Protein AF-A0A9E4M5C1-F1 (afdb_monomer)

Solvent-accessible surface area (backbone atoms only — not comparable to full-atom values): 12345 Å² total; per-residue (Å²): 136,89,86,81,89,80,90,86,87,80,85,90,84,88,87,80,90,79,92,84,88,82,82,86,83,82,75,94,76,91,77,76,92,76,91,76,90,82,85,86,83,92,80,82,89,83,88,79,92,79,80,91,74,88,77,83,80,75,81,75,82,82,76,78,77,73,76,78,50,74,55,83,46,77,58,85,65,97,69,96,58,81,61,38,31,37,59,39,50,45,85,54,96,84,27,27,39,38,34,33,31,31,72,76,75,94,76,51,75,67,57,56,46,52,51,53,50,53,51,56,74,70,39,95,51,57,20,31,38,40,38,24,44,42,71,76,45,56,71,52,67,76,44,58,77,89,75,53,49,73,69,54,49,53,46,37,41,68,34,29,46,37,32,36,40,87,58,32,38,38,37,42,24,38,81,40,46,88,48,87,57,50,67,63,93,119

Radius of gyration: 28.58 Å; Cα contacts (8 Å, |Δi|>4): 215; chains: 1; bounding box: 79×42×91 Å

Sequence (186 aa):
MNRPSRLLVFSLAAALASVGSAACAGDDDTALVTTTSRVVTTAAPTTTAAEPVETTTTAAPTTTAAEPVEDVQTSPLESGEIEFQRVRQVPTRDGNLVFLEIPAGDYTDIDLQNLVLSVYEEWDDLYELHVVDNGDVVDVLVKAEEERTPEEKELLDRHYLVSLLEGSVLRFQGPFANLEGFIIGS

pLDDT: mean 73.98, std 23.0, range [39.28, 98.0]

Mean predicted aligned error: 18.12 Å

Foldseek 3Di:
DDDDDDDDDDDDDDDDDDDDDDDPDDDDDPDDDDDDDDDDDDDDDDDDDDDDDDDPPDDDPPPPPDDWDQDFDFDDDPDPAQTKTFGTWDADPQFIATEIATADDDDDPVRVVVHVVVCLVVDPRDQKYWYWNDPVLVVLVPDDPVVDDPVSVLRFLDTTAWMDHRSFWIAGGRVCNVDDIDGPPD

Structure (mmCIF, N/CA/C/O backbone):
data_AF-A0A9E4M5C1-F1
#
_entry.id   AF-A0A9E4M5C1-F1
#
loop_
_atom_site.group_PDB
_atom_site.id
_atom_site.type_symbol
_atom_site.label_atom_id
_atom_site.label_alt_id
_atom_site.label_comp_id
_atom_site.label_asym_id
_atom_site.label_entity_id
_atom_site.label_seq_id
_atom_site.pdbx_PDB_ins_code
_atom_site.Cartn_x
_atom_site.Cartn_y
_atom_site.Cartn_z
_atom_site.occupancy
_atom_site.B_iso_or_equiv
_atom_site.auth_seq_id
_atom_site.auth_comp_id
_atom_site.auth_asym_id
_atom_site.auth_atom_id
_atom_site.pdbx_PDB_model_num
ATOM 1 N N . MET A 1 1 ? 28.356 -5.930 45.844 1.00 42.41 1 MET A N 1
ATOM 2 C CA . MET A 1 1 ? 28.393 -4.490 46.173 1.00 42.41 1 MET A CA 1
ATOM 3 C C . MET A 1 1 ? 27.039 -3.887 45.851 1.00 42.41 1 MET A C 1
ATOM 5 O O . MET A 1 1 ? 26.581 -4.001 44.726 1.00 42.41 1 MET A O 1
ATOM 9 N N . ASN A 1 2 ? 26.404 -3.324 46.877 1.00 39.28 2 ASN A N 1
ATOM 10 C CA . ASN A 1 2 ? 25.165 -2.551 46.833 1.00 39.28 2 ASN A CA 1
ATOM 11 C C . ASN A 1 2 ? 25.321 -1.291 45.964 1.00 39.28 2 ASN A C 1
ATOM 13 O O . ASN A 1 2 ? 26.312 -0.583 46.137 1.00 39.28 2 ASN A O 1
ATOM 17 N N . ARG A 1 3 ? 24.285 -0.900 45.208 1.00 45.75 3 ARG A N 1
ATOM 18 C CA . ARG A 1 3 ? 23.340 0.144 45.652 1.00 45.75 3 ARG A CA 1
ATOM 19 C C . ARG A 1 3 ? 22.098 0.276 44.737 1.00 45.75 3 ARG A C 1
ATOM 21 O O . ARG A 1 3 ? 22.162 -0.146 43.590 1.00 45.75 3 ARG A O 1
ATOM 28 N N . PRO A 1 4 ? 20.984 0.816 45.274 1.00 54.72 4 PRO A N 1
ATOM 29 C CA . PRO A 1 4 ? 19.617 0.628 44.783 1.00 54.72 4 PRO A CA 1
ATOM 30 C C . PRO A 1 4 ? 18.937 1.917 44.257 1.00 54.72 4 PRO A C 1
ATOM 32 O O . PRO A 1 4 ? 19.459 3.014 44.426 1.00 54.72 4 PRO A O 1
ATOM 35 N N . SER A 1 5 ? 17.718 1.736 43.732 1.00 43.88 5 SER A N 1
ATOM 36 C CA . SER A 1 5 ? 16.523 2.607 43.804 1.00 43.88 5 SER A CA 1
ATOM 37 C C . SER A 1 5 ? 16.605 4.111 43.507 1.00 43.88 5 SER A C 1
ATOM 39 O O . SER A 1 5 ? 17.075 4.877 44.342 1.00 43.88 5 SER A O 1
ATOM 41 N N . ARG A 1 6 ? 15.888 4.531 42.450 1.00 52.47 6 ARG A N 1
ATOM 42 C CA . ARG A 1 6 ? 14.932 5.671 42.383 1.00 52.47 6 ARG A CA 1
ATOM 43 C C . ARG A 1 6 ? 13.947 5.323 41.248 1.00 52.47 6 ARG A C 1
ATOM 45 O O . ARG A 1 6 ? 14.397 5.192 40.124 1.00 52.47 6 ARG A O 1
ATOM 52 N N . LEU A 1 7 ? 12.686 4.923 41.430 1.00 48.12 7 LEU A N 1
ATOM 53 C CA . LEU A 1 7 ? 11.532 5.551 42.089 1.00 48.12 7 LEU A CA 1
ATOM 54 C C . LEU A 1 7 ? 11.289 6.990 41.614 1.00 48.12 7 LEU A C 1
ATOM 56 O O . LEU A 1 7 ? 11.798 7.937 42.204 1.00 48.12 7 LEU A O 1
ATOM 60 N N . LEU A 1 8 ? 10.479 7.118 40.561 1.00 52.97 8 LEU A N 1
ATOM 61 C CA . LEU A 1 8 ? 9.638 8.282 40.292 1.00 52.97 8 LEU A CA 1
ATOM 62 C C . LEU A 1 8 ? 8.284 7.772 39.780 1.00 52.97 8 LEU A C 1
ATOM 64 O O . LEU A 1 8 ? 8.115 7.430 38.617 1.00 52.97 8 LEU A O 1
ATOM 68 N N . VAL A 1 9 ? 7.347 7.666 40.721 1.00 48.28 9 VAL A N 1
ATOM 69 C CA . VAL A 1 9 ? 5.903 7.575 40.502 1.00 48.28 9 VAL A CA 1
ATOM 70 C C . VAL A 1 9 ? 5.358 8.974 40.761 1.00 48.28 9 VAL A C 1
ATOM 72 O O . VAL A 1 9 ? 5.545 9.463 41.868 1.00 48.2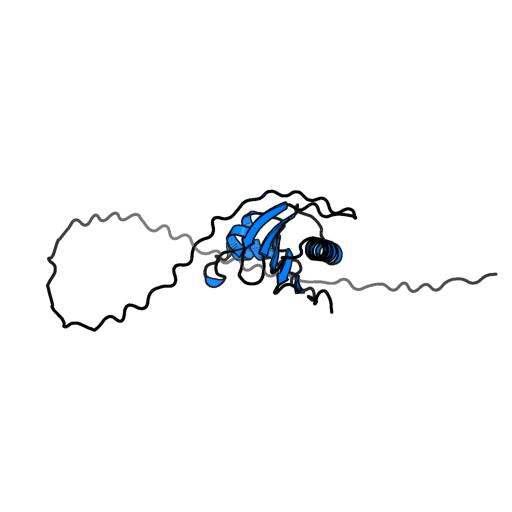8 9 VAL A O 1
ATOM 75 N N . PHE A 1 10 ? 4.693 9.585 39.780 1.00 49.91 10 PHE A N 1
ATOM 76 C CA . PHE A 1 10 ? 3.645 10.608 39.938 1.00 49.91 10 PHE A CA 1
ATOM 77 C C . PHE A 1 10 ? 2.857 10.609 38.613 1.00 49.91 10 PHE A C 1
ATOM 79 O O . PHE A 1 10 ? 3.390 11.001 37.586 1.00 49.91 10 PHE A O 1
ATOM 86 N N . SER A 1 11 ? 1.749 9.874 38.503 1.00 40.06 11 SER A N 1
ATOM 87 C CA . SER A 1 11 ? 0.382 10.257 38.896 1.00 40.06 11 SER A CA 1
ATOM 88 C C . SER A 1 11 ? -0.182 11.486 38.172 1.00 40.06 11 SER A C 1
ATOM 90 O O . SER A 1 11 ? 0.247 12.605 38.425 1.00 40.06 11 SER A O 1
ATOM 92 N N . LEU A 1 12 ? -1.287 11.218 37.460 1.00 40.94 12 LEU A N 1
ATOM 93 C CA . LEU A 1 12 ? -2.557 11.955 37.519 1.00 40.94 12 LEU A CA 1
ATOM 94 C C . LEU A 1 12 ? -2.733 13.192 36.618 1.00 40.94 12 LEU A C 1
ATOM 96 O O . LEU A 1 12 ? -2.310 14.285 36.971 1.00 40.94 12 LEU A O 1
ATOM 100 N N . ALA A 1 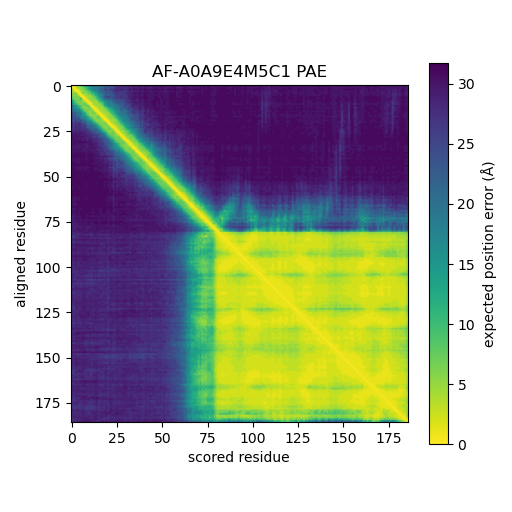13 ? -3.539 13.035 35.560 1.00 52.44 13 ALA A N 1
ATOM 101 C CA . ALA A 1 13 ? -4.785 13.798 35.389 1.00 52.44 13 ALA A CA 1
ATOM 102 C C . ALA A 1 13 ? -5.631 13.211 34.242 1.00 52.44 13 ALA A C 1
ATOM 104 O O . ALA A 1 13 ? -5.311 13.355 33.068 1.00 52.44 13 ALA A O 1
ATOM 105 N N . ALA A 1 14 ? -6.726 12.552 34.618 1.00 47.34 14 ALA A N 1
ATOM 106 C CA . ALA A 1 14 ? -7.879 12.286 33.768 1.00 47.34 14 ALA A CA 1
ATOM 107 C C . ALA A 1 14 ? -8.890 13.432 33.937 1.00 47.34 14 ALA A C 1
ATOM 109 O O . ALA A 1 14 ? -9.076 13.865 35.075 1.00 47.34 14 ALA A O 1
ATOM 110 N N . ALA A 1 15 ? -9.530 13.880 32.848 1.00 46.19 15 ALA A N 1
ATOM 111 C CA . ALA A 1 15 ? -10.794 14.648 32.771 1.00 46.19 15 ALA A CA 1
ATOM 112 C C . ALA A 1 15 ? -10.840 15.414 31.433 1.00 46.19 15 ALA A C 1
ATOM 114 O O . ALA A 1 15 ? -9.814 15.937 31.024 1.00 46.19 15 ALA A O 1
ATOM 115 N N . LEU A 1 16 ? -11.947 15.664 30.737 1.00 42.69 16 LEU A N 1
ATOM 116 C CA . LEU A 1 16 ? -13.338 15.200 30.703 1.00 42.69 16 LEU A CA 1
ATOM 117 C C . LEU A 1 16 ? -13.997 16.025 29.565 1.00 42.69 16 LEU A C 1
ATOM 119 O O . LEU A 1 16 ? -13.565 17.151 29.328 1.00 42.69 16 LEU A O 1
ATOM 123 N N . ALA A 1 17 ? -15.119 15.528 29.025 1.00 48.91 17 ALA A N 1
ATOM 124 C CA . ALA A 1 17 ? -16.178 16.271 28.308 1.00 48.91 17 ALA A CA 1
ATOM 125 C C . ALA A 1 17 ? -15.910 16.680 26.836 1.00 48.91 17 ALA A C 1
ATOM 127 O O . ALA A 1 17 ? -14.821 17.104 26.488 1.00 48.91 17 ALA A O 1
ATOM 128 N N . SER A 1 18 ? -16.867 16.629 25.900 1.00 50.16 18 SER A N 1
ATOM 129 C CA . SER A 1 18 ? -18.265 16.163 25.898 1.00 50.16 18 SER A CA 1
ATOM 130 C C . SER A 1 18 ? -18.823 16.217 24.465 1.00 50.16 18 SER A C 1
ATOM 132 O O . SER A 1 18 ? -18.640 17.213 23.776 1.00 50.16 18 SER A O 1
ATOM 134 N N . VAL A 1 19 ? -19.518 15.145 24.078 1.00 49.78 19 VAL A N 1
ATOM 135 C CA . VAL A 1 19 ? -20.813 15.036 23.368 1.00 49.78 19 VAL A CA 1
ATOM 136 C C . VAL A 1 19 ? -21.346 16.271 22.619 1.00 49.78 19 VAL A C 1
ATOM 138 O O . VAL A 1 19 ? -21.638 17.298 23.226 1.00 49.78 19 VAL A O 1
ATOM 141 N N . GLY A 1 20 ? -21.656 16.082 21.331 1.00 45.88 20 GLY A N 1
ATOM 142 C CA . GLY A 1 20 ? -22.555 16.941 20.559 1.00 45.88 20 GLY A CA 1
ATOM 143 C C . GLY A 1 20 ? -23.218 16.178 19.410 1.00 45.88 20 GLY A C 1
ATOM 144 O O . GLY A 1 20 ? -22.747 16.233 18.280 1.00 45.88 20 GLY A O 1
ATOM 145 N N . SER A 1 21 ? -24.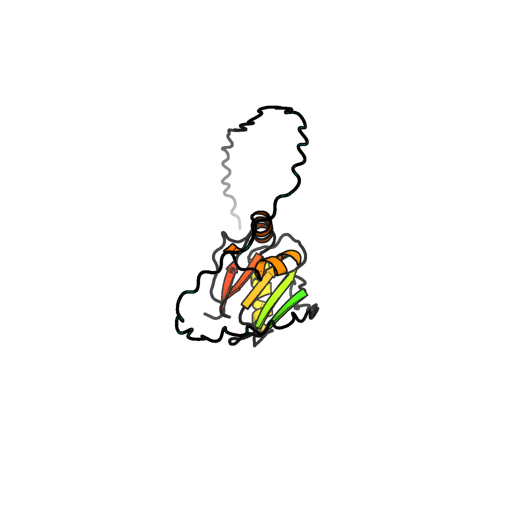307 15.461 19.701 1.00 44.81 21 SER A N 1
ATOM 146 C CA . SER A 1 21 ? -25.221 14.910 18.695 1.00 44.81 21 SER A CA 1
ATOM 147 C C . SER A 1 21 ? -26.244 15.983 18.327 1.00 44.81 21 SER A C 1
ATOM 149 O O . SER A 1 21 ? -27.011 16.412 19.188 1.00 44.81 21 SER A O 1
ATOM 151 N N . ALA A 1 22 ? -26.294 16.394 17.062 1.00 45.38 22 ALA A N 1
ATOM 152 C CA . ALA A 1 22 ? -27.418 17.145 16.514 1.00 45.38 22 ALA A CA 1
ATOM 153 C C . ALA A 1 22 ? -28.155 16.243 15.522 1.00 45.38 22 ALA A C 1
ATOM 155 O O . ALA A 1 22 ? -27.762 16.091 14.369 1.00 45.38 22 ALA A O 1
ATOM 156 N N . ALA A 1 23 ? -29.212 15.607 16.022 1.00 41.44 23 ALA A N 1
ATOM 157 C CA . ALA A 1 23 ? -30.230 14.973 15.210 1.00 41.44 23 ALA A CA 1
ATOM 158 C C . ALA A 1 23 ? -31.085 16.074 14.567 1.00 41.44 23 ALA A C 1
ATOM 160 O O . ALA A 1 23 ? -31.808 16.778 15.271 1.00 41.44 23 ALA A O 1
ATOM 161 N N . CYS A 1 24 ? -31.029 16.214 13.244 1.00 49.91 24 CYS A N 1
ATOM 162 C CA . CYS A 1 24 ? -32.118 16.840 12.502 1.00 49.91 24 CYS A CA 1
ATOM 163 C C . CYS A 1 24 ? -33.110 15.739 12.137 1.00 49.91 24 CYS A C 1
ATOM 165 O O . CYS A 1 24 ? -32.963 15.051 11.132 1.00 49.91 24 CYS A O 1
ATOM 167 N N . ALA A 1 25 ? -34.090 15.559 13.017 1.00 50.03 25 ALA A N 1
ATOM 168 C CA . ALA A 1 25 ? -35.371 14.984 12.657 1.00 50.03 25 ALA A CA 1
ATOM 169 C C . ALA A 1 25 ? -36.215 16.078 11.990 1.00 50.03 25 ALA A C 1
ATOM 171 O O . ALA A 1 25 ? -36.286 17.203 12.486 1.00 50.03 25 ALA A O 1
ATOM 172 N N . GLY A 1 26 ? -36.848 15.728 10.882 1.00 42.19 26 GLY A N 1
ATOM 173 C CA . GLY A 1 26 ? -37.822 16.550 10.177 1.00 42.19 26 GLY A CA 1
ATOM 174 C C . GLY A 1 26 ? -37.926 16.043 8.747 1.00 42.19 26 GLY A C 1
ATOM 175 O O . GLY A 1 26 ? -36.910 15.830 8.099 1.00 42.19 26 GLY A O 1
ATOM 176 N N . ASP A 1 27 ? -39.087 15.789 8.182 1.00 48.19 27 ASP A N 1
ATOM 177 C CA . ASP A 1 27 ? -40.459 15.739 8.670 1.00 48.19 27 ASP A CA 1
ATOM 178 C C . ASP A 1 27 ? -41.166 14.867 7.620 1.00 48.19 27 ASP A C 1
ATOM 180 O O . ASP A 1 27 ? -40.802 14.896 6.439 1.00 48.19 27 ASP A O 1
ATOM 184 N N . ASP A 1 28 ? -42.096 14.030 8.058 1.00 48.09 28 ASP A N 1
ATOM 185 C CA . ASP A 1 28 ? -42.939 13.215 7.189 1.00 48.09 28 ASP A CA 1
ATOM 186 C C . ASP A 1 28 ? -43.801 14.139 6.316 1.00 48.09 28 ASP A C 1
ATOM 188 O O . ASP A 1 28 ? -44.729 14.765 6.822 1.00 48.09 28 ASP A O 1
ATOM 192 N N . ASP A 1 29 ? -43.564 14.185 5.003 1.00 46.53 29 ASP A N 1
ATOM 193 C CA . ASP A 1 29 ? -44.565 14.704 4.067 1.00 46.53 29 ASP A CA 1
ATOM 194 C C . ASP A 1 29 ? -44.958 13.612 3.072 1.00 46.53 29 ASP A C 1
ATOM 196 O O . ASP A 1 29 ? -44.345 13.356 2.031 1.00 46.53 29 ASP A O 1
ATOM 200 N N . THR A 1 30 ? -46.012 12.908 3.475 1.00 49.09 30 THR A N 1
ATOM 201 C CA . THR A 1 30 ? -46.769 11.981 2.647 1.00 49.09 30 THR A CA 1
ATOM 202 C C . THR A 1 30 ? -47.539 12.788 1.598 1.00 49.09 30 THR A C 1
ATOM 204 O O . THR A 1 30 ? -48.688 13.170 1.818 1.00 49.09 30 THR A O 1
ATOM 207 N N . ALA A 1 31 ? -46.944 13.014 0.426 1.00 47.06 31 ALA A N 1
ATOM 208 C CA . ALA A 1 31 ? -47.631 13.631 -0.708 1.00 47.06 31 ALA A CA 1
ATOM 209 C C . ALA A 1 31 ? -47.941 12.608 -1.817 1.00 47.06 31 ALA A C 1
ATOM 211 O O . ALA A 1 31 ? -47.102 12.236 -2.632 1.00 47.06 31 ALA A O 1
ATOM 212 N N . LEU A 1 32 ? -49.198 12.157 -1.788 1.00 45.03 32 LEU A N 1
ATOM 213 C CA . LEU A 1 32 ? -50.072 11.708 -2.880 1.00 45.03 32 LEU A CA 1
ATOM 214 C C . LEU A 1 32 ? -49.466 11.373 -4.261 1.00 45.03 32 LEU A C 1
ATOM 216 O O . LEU A 1 32 ? -49.002 12.222 -5.018 1.00 45.03 32 LEU A O 1
ATOM 220 N N . VAL A 1 33 ? -49.719 10.124 -4.661 1.00 45.88 33 VAL A N 1
ATOM 221 C CA . VAL A 1 33 ? -49.747 9.628 -6.043 1.00 45.88 33 VAL A CA 1
ATOM 222 C C . VAL A 1 33 ? -50.576 10.554 -6.944 1.00 45.88 33 VAL A C 1
ATOM 224 O O . VAL A 1 33 ? -51.762 10.764 -6.703 1.00 45.88 33 VAL A O 1
ATOM 227 N N . THR A 1 34 ? -49.991 11.037 -8.042 1.00 51.12 34 THR A N 1
ATOM 228 C CA . THR A 1 34 ? -50.750 11.482 -9.222 1.00 51.12 34 THR A CA 1
ATOM 229 C C . THR A 1 34 ? -50.094 10.937 -10.484 1.00 51.12 34 THR A C 1
ATOM 231 O O . THR A 1 34 ? -49.116 11.466 -11.004 1.00 51.12 34 THR A O 1
ATOM 234 N N . THR A 1 35 ? -50.664 9.848 -10.991 1.00 50.66 35 THR A N 1
ATOM 235 C CA . THR A 1 35 ? -50.411 9.329 -12.332 1.00 50.66 35 THR A CA 1
ATOM 236 C C . THR A 1 35 ? -51.049 10.280 -13.343 1.00 50.66 35 THR A C 1
ATOM 238 O O . THR A 1 35 ? -52.268 10.416 -13.377 1.00 50.66 35 THR A O 1
ATOM 241 N N . THR A 1 36 ? -50.254 10.926 -14.196 1.00 55.78 36 THR A N 1
ATOM 242 C CA . THR A 1 36 ? -50.772 11.558 -15.418 1.00 55.78 36 THR A CA 1
ATOM 243 C C . THR A 1 36 ? -50.041 10.975 -16.615 1.00 55.78 36 THR A C 1
ATOM 245 O O . THR A 1 36 ? -48.867 11.244 -16.849 1.00 55.78 36 THR A O 1
ATOM 248 N N . SER A 1 37 ? -50.762 10.149 -17.370 1.00 47.59 37 SER A N 1
ATOM 249 C CA . SER A 1 37 ? -50.359 9.720 -18.706 1.00 47.59 37 SER A CA 1
ATOM 250 C C . SER A 1 37 ? -50.450 10.910 -19.660 1.00 47.59 37 SER A C 1
ATOM 252 O O . SER A 1 37 ? -51.495 11.559 -19.727 1.00 47.59 37 SER A O 1
ATOM 254 N N . ARG A 1 38 ? -49.401 11.171 -20.447 1.00 46.03 38 ARG A N 1
ATOM 255 C CA . ARG A 1 38 ? -49.504 12.035 -21.629 1.00 46.03 38 ARG A CA 1
ATOM 256 C C . ARG A 1 38 ? -48.918 11.328 -22.843 1.00 46.03 38 ARG A C 1
ATOM 258 O O . ARG A 1 38 ? -47.738 11.004 -22.890 1.00 46.03 38 ARG A O 1
ATOM 265 N N . VAL A 1 39 ? -49.797 11.083 -23.806 1.00 46.53 39 VAL A N 1
ATOM 266 C CA . VAL A 1 39 ? -49.528 10.476 -25.109 1.00 46.53 39 VAL A CA 1
ATOM 267 C C . VAL A 1 39 ? -49.285 11.597 -26.129 1.00 46.53 39 VAL A C 1
ATOM 269 O O . VAL A 1 39 ? -50.111 12.494 -26.254 1.00 46.53 39 VAL A O 1
ATOM 272 N N . VAL A 1 40 ? -48.134 11.493 -26.810 1.00 48.09 40 VAL A N 1
ATOM 273 C CA . VAL A 1 40 ? -47.781 11.840 -28.209 1.00 48.09 40 VAL A CA 1
ATOM 274 C C . VAL A 1 40 ? -48.118 13.238 -28.755 1.00 48.09 40 VAL A C 1
ATOM 276 O O . VAL A 1 40 ? -49.273 13.634 -28.830 1.00 48.09 40 VAL A O 1
ATOM 279 N N . THR A 1 41 ? -47.109 13.903 -29.338 1.00 49.66 41 THR A N 1
ATOM 280 C CA . THR A 1 41 ? -47.188 14.485 -30.699 1.00 49.66 41 THR A CA 1
ATOM 281 C C . THR A 1 41 ? -45.781 14.653 -31.283 1.00 49.66 41 THR A C 1
ATOM 283 O O . THR A 1 41 ? -44.931 15.338 -30.724 1.00 49.66 41 THR A O 1
ATOM 286 N N . THR A 1 42 ? -45.566 13.994 -32.420 1.00 51.69 42 THR A N 1
ATOM 287 C CA . THR A 1 42 ? -44.433 14.112 -33.344 1.00 51.69 42 THR A CA 1
ATOM 288 C C . THR A 1 42 ?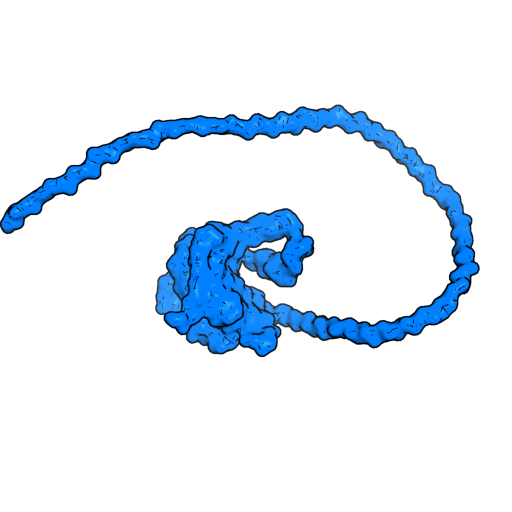 -44.417 15.485 -34.024 1.00 51.69 42 THR A C 1
ATOM 290 O O . THR A 1 42 ? -45.443 15.916 -34.545 1.00 51.69 42 THR A O 1
ATOM 293 N N . ALA A 1 43 ? -43.248 16.126 -34.110 1.00 48.31 43 ALA A N 1
ATOM 294 C CA . ALA A 1 43 ? -42.976 17.203 -35.062 1.00 48.31 43 ALA A CA 1
ATOM 295 C C . ALA A 1 43 ? -41.579 17.006 -35.682 1.00 48.31 43 ALA A C 1
ATOM 297 O O . ALA A 1 43 ? -40.638 16.610 -35.001 1.00 48.31 43 ALA A O 1
ATOM 298 N N . ALA A 1 44 ? -41.514 17.198 -36.999 1.00 53.16 44 ALA A N 1
ATOM 299 C CA . ALA A 1 44 ? -40.445 16.823 -37.926 1.00 53.16 44 ALA A CA 1
ATOM 300 C C . ALA A 1 44 ? -39.108 17.578 -37.731 1.00 53.16 44 ALA A C 1
ATOM 302 O O . ALA A 1 44 ? -39.110 18.678 -37.178 1.00 53.16 44 ALA A O 1
ATOM 303 N N . PRO A 1 45 ? -37.972 17.043 -38.231 1.00 49.31 45 PRO A N 1
ATOM 304 C CA . PRO A 1 45 ? -36.699 17.756 -38.211 1.00 49.31 45 PRO A CA 1
ATOM 305 C C . PRO A 1 45 ? -36.652 18.842 -39.298 1.00 49.31 45 PRO A C 1
ATOM 307 O O . PRO A 1 45 ? -36.842 18.563 -40.482 1.00 49.31 45 PRO A O 1
ATOM 310 N N . THR A 1 46 ? -36.350 20.078 -38.901 1.00 49.12 46 THR A N 1
ATOM 311 C CA . THR A 1 46 ? -36.013 21.168 -39.825 1.00 49.12 46 THR A CA 1
ATOM 312 C C . THR A 1 46 ? -34.525 21.098 -40.157 1.00 49.12 46 THR A C 1
ATOM 314 O O . THR A 1 46 ? -33.675 21.154 -39.270 1.00 49.12 46 THR A O 1
ATOM 317 N N . THR A 1 47 ? -34.211 20.965 -41.443 1.00 49.44 47 THR A N 1
ATOM 318 C CA . THR A 1 47 ? -32.856 21.010 -41.996 1.00 49.44 47 THR A CA 1
ATOM 319 C C . THR A 1 47 ? -32.379 22.462 -42.079 1.00 49.44 47 THR A C 1
ATOM 321 O O . THR A 1 47 ? -32.993 23.261 -42.780 1.00 49.44 47 THR A O 1
ATOM 324 N N . THR A 1 48 ? -31.261 22.787 -41.429 1.00 52.03 48 THR A N 1
ATOM 325 C CA . THR A 1 48 ? -30.482 24.000 -41.717 1.00 52.03 48 THR A CA 1
ATOM 326 C C . THR A 1 48 ? -29.050 23.576 -42.003 1.00 52.03 48 THR A C 1
ATOM 328 O O . THR A 1 48 ? -28.365 23.038 -41.137 1.00 52.03 48 THR A O 1
ATOM 331 N N . ALA A 1 49 ? -28.637 23.787 -43.249 1.00 46.53 49 ALA A N 1
ATOM 332 C CA . ALA A 1 49 ? -27.271 23.624 -43.712 1.00 46.53 49 ALA A CA 1
ATOM 333 C C . ALA A 1 49 ? -26.409 24.800 -43.225 1.00 46.53 49 ALA A C 1
ATOM 335 O O . ALA A 1 49 ? -26.805 25.956 -43.372 1.00 46.53 49 ALA A O 1
ATOM 336 N N . ALA A 1 50 ? -25.231 24.488 -42.687 1.00 42.69 50 ALA A N 1
ATOM 337 C CA . ALA A 1 50 ? -24.133 25.422 -42.472 1.00 42.69 50 ALA A CA 1
ATOM 338 C C . ALA A 1 50 ? -22.818 24.758 -42.925 1.00 42.69 50 ALA A C 1
ATOM 340 O O . ALA A 1 50 ? -22.666 23.541 -42.833 1.00 42.69 50 ALA A O 1
ATOM 341 N N . GLU A 1 51 ? -21.944 25.592 -43.485 1.00 48.38 51 GLU A N 1
ATOM 342 C CA . GLU A 1 51 ? -20.701 25.336 -44.229 1.00 48.38 51 GLU A CA 1
ATOM 343 C C . GLU A 1 51 ? -19.628 24.459 -43.545 1.00 48.38 51 GLU A C 1
ATOM 345 O O . GLU A 1 51 ? -19.650 24.273 -42.327 1.00 48.38 51 GLU A O 1
ATOM 350 N N . PRO A 1 52 ? -18.665 23.917 -44.327 1.00 46.44 52 PRO A N 1
ATOM 351 C CA . PRO A 1 52 ? -17.688 22.951 -43.849 1.00 46.44 52 PRO A CA 1
ATOM 352 C C . PRO A 1 52 ? -16.604 23.638 -43.015 1.00 46.44 52 PRO A C 1
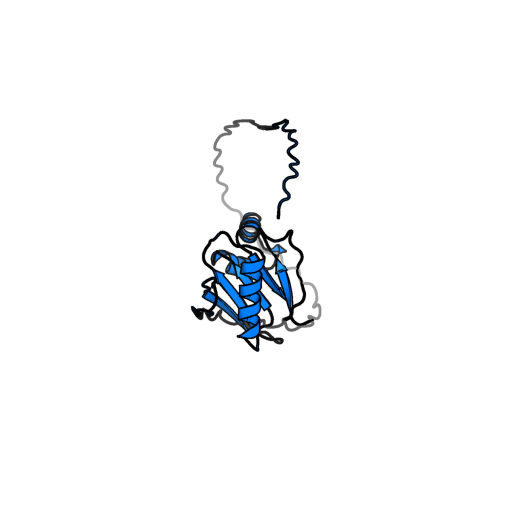ATOM 354 O O . PRO A 1 52 ? -15.871 24.495 -43.504 1.00 46.44 52 PRO A O 1
ATOM 357 N N . VAL A 1 53 ? -16.468 23.214 -41.762 1.00 49.94 53 VAL A N 1
ATOM 358 C CA . VAL A 1 53 ? -15.287 23.508 -40.947 1.00 49.94 53 VAL A CA 1
ATOM 359 C C . VAL A 1 53 ? -14.301 22.362 -41.156 1.00 49.94 53 VAL A C 1
ATOM 361 O O . VAL A 1 53 ? -14.640 21.196 -40.939 1.00 49.94 53 VAL A O 1
ATOM 364 N N . GLU A 1 54 ? -13.100 22.691 -41.628 1.00 51.28 54 GLU A N 1
ATOM 365 C CA . GLU A 1 54 ? -11.991 21.751 -41.781 1.00 51.28 54 GLU A CA 1
ATOM 366 C C . GLU A 1 54 ? -11.726 21.033 -40.451 1.00 51.28 54 GLU A C 1
ATOM 368 O O . GLU A 1 54 ? -11.347 21.639 -39.451 1.00 51.28 54 GLU A O 1
ATOM 373 N N . THR A 1 55 ? -11.957 19.723 -40.435 1.00 42.38 55 THR A N 1
ATOM 374 C CA . THR A 1 55 ? -11.674 18.855 -39.293 1.00 42.38 55 THR A CA 1
ATOM 375 C C . THR A 1 55 ? -10.247 18.344 -39.431 1.00 42.38 55 THR A C 1
ATOM 377 O O . THR A 1 55 ? -9.965 17.405 -40.177 1.00 42.38 55 THR A O 1
ATOM 380 N N . THR A 1 56 ? -9.319 18.950 -38.696 1.00 46.22 56 THR A N 1
ATOM 381 C CA . THR A 1 56 ? -8.046 18.309 -38.374 1.00 46.22 56 THR A CA 1
ATOM 382 C C . THR A 1 56 ? -8.343 17.078 -37.521 1.00 46.22 56 THR A C 1
ATOM 384 O O . THR A 1 56 ? -8.704 17.163 -36.351 1.00 46.22 56 THR A O 1
ATOM 387 N N . THR A 1 57 ? -8.236 15.902 -38.138 1.00 48.09 57 THR A N 1
ATOM 388 C CA . THR A 1 57 ? -8.287 14.621 -37.431 1.00 48.09 57 THR A CA 1
ATOM 389 C C . THR A 1 57 ? -6.967 14.446 -36.689 1.00 48.09 57 THR A C 1
ATOM 391 O O . THR A 1 57 ? -5.985 13.964 -37.248 1.00 48.09 57 THR A O 1
ATOM 394 N N . THR A 1 58 ? -6.926 14.874 -35.430 1.00 52.97 58 THR A N 1
ATOM 395 C CA . THR A 1 58 ? -5.904 14.423 -34.484 1.00 52.97 58 THR A CA 1
ATOM 396 C C . THR A 1 58 ? -6.259 12.993 -34.099 1.00 52.97 58 THR A C 1
ATOM 398 O O . THR A 1 58 ? -7.322 12.746 -33.532 1.00 52.97 58 THR A O 1
ATOM 401 N N . ALA A 1 59 ? -5.400 12.041 -34.459 1.00 49.12 59 ALA A N 1
ATOM 402 C CA . ALA A 1 59 ? -5.532 10.658 -34.033 1.00 49.12 59 ALA A CA 1
ATOM 403 C C . ALA A 1 59 ? -5.535 10.602 -32.498 1.00 49.12 59 ALA A C 1
ATOM 405 O O . ALA A 1 59 ? -4.588 11.057 -31.854 1.00 49.12 59 ALA A O 1
ATOM 406 N N . ALA A 1 60 ? -6.612 10.071 -31.922 1.00 51.97 60 ALA A N 1
ATOM 407 C CA . ALA A 1 60 ? -6.645 9.711 -30.513 1.00 51.97 60 ALA A CA 1
ATOM 408 C C . ALA A 1 60 ? -5.559 8.651 -30.250 1.00 51.97 60 ALA A C 1
ATOM 410 O O . ALA A 1 60 ? -5.413 7.735 -31.068 1.00 51.97 60 ALA A O 1
ATOM 411 N N . PRO A 1 61 ? -4.791 8.738 -29.150 1.00 51.44 61 PRO A N 1
ATOM 412 C CA . PRO A 1 61 ? -3.925 7.638 -28.764 1.00 51.44 61 PRO A CA 1
ATOM 413 C C . PRO A 1 61 ? -4.807 6.425 -28.454 1.00 51.44 61 PRO A C 1
ATOM 415 O O . PRO A 1 61 ? -5.669 6.464 -27.578 1.00 51.44 61 PRO A O 1
ATOM 418 N N . THR A 1 62 ? -4.617 5.345 -29.204 1.00 39.47 62 THR A N 1
ATOM 419 C CA . THR A 1 62 ? -5.122 4.023 -28.839 1.00 39.47 62 THR A CA 1
ATOM 420 C C . THR A 1 62 ? -4.380 3.571 -27.590 1.00 39.47 62 THR A C 1
ATOM 422 O O . THR A 1 62 ? -3.248 3.096 -27.677 1.00 39.47 62 THR A O 1
ATOM 425 N N . THR A 1 63 ? -5.003 3.738 -26.428 1.00 47.91 63 THR A N 1
ATOM 426 C CA . THR A 1 63 ? -4.588 3.059 -25.203 1.00 47.91 63 THR A CA 1
ATOM 427 C C . THR A 1 63 ? -4.910 1.580 -25.384 1.00 47.91 63 THR A C 1
ATOM 429 O O . THR A 1 63 ? -6.068 1.171 -25.324 1.00 47.91 63 THR A O 1
ATOM 432 N N . THR A 1 64 ? -3.891 0.776 -25.684 1.00 51.91 64 THR A N 1
ATOM 433 C CA . THR A 1 64 ? -3.977 -0.681 -25.574 1.00 51.91 64 THR A CA 1
ATOM 434 C C . THR A 1 64 ? -4.244 -0.997 -24.107 1.00 51.91 64 THR A C 1
ATOM 436 O O . THR A 1 64 ? -3.346 -0.880 -23.278 1.00 51.91 64 THR A O 1
ATOM 439 N N . ALA A 1 65 ? -5.487 -1.345 -23.778 1.00 48.34 65 ALA A N 1
ATOM 440 C CA . ALA A 1 65 ? -5.811 -1.956 -22.501 1.00 48.34 65 ALA A CA 1
ATOM 441 C C . ALA A 1 65 ? -5.095 -3.311 -22.461 1.00 48.34 65 ALA A C 1
ATOM 443 O O . ALA A 1 65 ? -5.493 -4.248 -23.152 1.00 48.34 65 ALA A O 1
ATOM 444 N N . ALA A 1 66 ? -3.984 -3.381 -21.728 1.00 50.50 66 ALA A N 1
ATOM 445 C CA . ALA A 1 66 ? -3.383 -4.652 -21.370 1.00 50.50 66 ALA A CA 1
ATOM 446 C C . ALA A 1 66 ? -4.396 -5.403 -20.496 1.00 50.50 66 ALA A C 1
ATOM 448 O O . ALA A 1 66 ? -4.872 -4.861 -19.495 1.00 50.50 66 ALA A O 1
ATOM 449 N N . GLU A 1 67 ? -4.767 -6.615 -20.906 1.00 46.94 67 GLU A N 1
ATOM 450 C CA . GLU A 1 67 ? -5.558 -7.512 -20.066 1.00 46.94 67 GLU A CA 1
ATOM 451 C C . GLU A 1 67 ? -4.812 -7.713 -18.734 1.00 46.94 67 GLU A C 1
ATOM 453 O O . GLU A 1 67 ? -3.599 -7.954 -18.757 1.00 46.94 67 GLU A O 1
ATOM 458 N N . PRO A 1 68 ? -5.481 -7.568 -17.574 1.00 48.00 68 PRO A N 1
ATOM 459 C CA . PRO A 1 68 ? -4.856 -7.858 -16.295 1.00 48.00 68 PRO A CA 1
ATOM 460 C C . PRO A 1 68 ? -4.493 -9.341 -16.258 1.00 48.00 68 PRO A C 1
ATOM 462 O O . PRO A 1 68 ? -5.356 -10.210 -16.346 1.00 48.00 68 PRO A O 1
ATOM 465 N N . VAL A 1 69 ? -3.199 -9.626 -16.157 1.00 54.06 69 VAL A N 1
ATOM 466 C CA . VAL A 1 69 ? -2.714 -10.969 -15.849 1.00 54.06 69 VAL A CA 1
ATOM 467 C C . VAL A 1 69 ? -2.906 -11.157 -14.345 1.00 54.06 69 VAL A C 1
ATOM 469 O O . VAL A 1 69 ? -2.160 -10.592 -13.545 1.00 54.06 69 VAL A O 1
ATOM 472 N N . GLU A 1 70 ? -3.955 -11.882 -13.961 1.00 47.00 70 GLU A N 1
ATOM 473 C CA . GLU A 1 70 ? -4.117 -12.408 -12.602 1.00 47.00 70 GLU A CA 1
ATOM 474 C C . GLU A 1 70 ? -3.143 -13.586 -12.438 1.00 47.00 70 GLU A C 1
ATOM 476 O O . GLU A 1 70 ? -3.470 -14.735 -12.733 1.00 47.00 70 GLU A O 1
ATOM 481 N N . ASP A 1 71 ? -1.900 -13.297 -12.049 1.00 50.16 71 ASP A N 1
ATOM 482 C CA . ASP A 1 71 ? -0.902 -14.314 -11.705 1.00 50.16 71 ASP A CA 1
ATOM 483 C C . ASP A 1 71 ? -0.843 -14.439 -10.180 1.00 50.16 71 ASP A C 1
ATOM 485 O O . ASP A 1 71 ? -0.243 -13.608 -9.496 1.00 50.16 71 ASP A O 1
ATOM 489 N N . VAL A 1 72 ? -1.532 -15.453 -9.648 1.00 45.81 72 VAL A N 1
ATOM 490 C CA . VAL A 1 72 ? -1.550 -15.772 -8.217 1.00 45.81 72 VAL A CA 1
ATOM 491 C C . VAL A 1 72 ? -0.207 -16.389 -7.837 1.00 45.81 72 VAL A C 1
ATOM 493 O O . VAL A 1 72 ? -0.033 -17.608 -7.875 1.00 45.81 72 VAL A O 1
ATOM 496 N N . GLN A 1 73 ? 0.747 -15.544 -7.455 1.00 49.66 73 GLN A N 1
ATOM 497 C CA . GLN A 1 73 ? 1.964 -15.984 -6.780 1.00 49.66 73 GLN A CA 1
ATOM 498 C C . GLN A 1 73 ? 1.812 -15.788 -5.275 1.00 49.66 73 GLN A C 1
ATOM 500 O O . GLN A 1 73 ? 1.676 -14.662 -4.800 1.00 49.66 73 GLN A O 1
ATOM 505 N N . THR A 1 74 ? 1.821 -16.903 -4.546 1.00 49.66 74 THR A N 1
ATOM 506 C CA . THR A 1 74 ? 2.042 -16.963 -3.098 1.00 49.66 74 THR A CA 1
ATOM 507 C C . THR A 1 74 ? 3.523 -17.241 -2.871 1.00 49.66 74 THR A C 1
ATOM 509 O O . THR A 1 74 ? 3.965 -18.378 -3.068 1.00 49.66 74 THR A O 1
ATOM 512 N N . SER A 1 75 ? 4.285 -16.216 -2.502 1.00 53.53 75 SER A N 1
ATOM 513 C CA . SER A 1 75 ? 5.710 -16.340 -2.182 1.00 53.53 75 SER A CA 1
ATOM 514 C C . SER A 1 75 ? 5.908 -16.214 -0.675 1.00 53.53 75 SER A C 1
ATOM 516 O O . SER A 1 75 ? 5.438 -15.224 -0.121 1.00 53.53 75 SER A O 1
ATOM 518 N N . PRO A 1 76 ? 6.580 -17.187 -0.029 1.00 47.81 76 PRO A N 1
ATOM 519 C CA . PRO A 1 76 ? 7.050 -17.039 1.336 1.00 47.81 76 PRO A CA 1
ATOM 520 C C . PRO A 1 76 ? 8.546 -16.618 1.418 1.00 47.81 76 PRO A C 1
ATOM 522 O O . PRO A 1 76 ? 9.441 -17.444 1.260 1.00 47.81 76 PRO A O 1
ATOM 525 N N . LEU A 1 77 ? 8.834 -15.338 1.631 1.00 50.19 77 LEU A N 1
ATOM 526 C CA . LEU A 1 77 ? 10.001 -14.706 2.257 1.00 50.19 77 LEU A CA 1
ATOM 527 C C . LEU A 1 77 ? 10.372 -15.338 3.615 1.00 50.19 77 LEU A C 1
ATOM 529 O O . LEU A 1 77 ? 9.714 -15.208 4.644 1.00 50.19 77 LEU A O 1
ATOM 533 N N . GLU A 1 78 ? 11.549 -15.941 3.683 1.00 41.38 78 GLU A N 1
ATOM 534 C CA . GLU A 1 78 ? 12.103 -16.503 4.915 1.00 41.38 78 GLU A CA 1
ATOM 535 C C . GLU A 1 78 ? 12.513 -15.432 5.960 1.00 41.38 78 GLU A C 1
ATOM 537 O O . GLU A 1 78 ? 13.699 -15.267 6.216 1.00 41.38 78 GLU A O 1
ATOM 542 N N . SER A 1 79 ? 11.581 -14.708 6.605 1.00 45.16 79 SER A N 1
ATOM 543 C CA . SER A 1 79 ? 11.784 -14.066 7.925 1.00 45.16 79 SER A CA 1
ATOM 544 C C . SER A 1 79 ? 10.521 -13.355 8.452 1.00 45.16 79 SER A C 1
ATOM 546 O O . SER A 1 79 ? 10.269 -12.207 8.101 1.00 45.16 79 SER A O 1
ATOM 548 N N . GLY A 1 80 ? 9.779 -13.966 9.389 1.00 52.47 80 GLY A N 1
ATOM 549 C CA . GLY A 1 80 ? 8.749 -13.256 10.185 1.00 52.47 80 GLY A CA 1
ATOM 550 C C . GLY A 1 80 ? 7.576 -12.711 9.366 1.00 52.47 80 GLY A C 1
ATOM 551 O O . GLY A 1 80 ? 7.045 -11.643 9.648 1.00 52.47 80 GLY A O 1
ATOM 552 N N . GLU A 1 81 ? 7.241 -13.450 8.327 1.00 69.06 81 GLU A N 1
ATOM 553 C CA . GLU A 1 81 ? 6.751 -12.924 7.077 1.00 69.06 81 GLU A CA 1
ATOM 554 C C . GLU A 1 81 ? 5.246 -12.644 7.038 1.00 69.06 81 GLU A C 1
ATOM 556 O O . GLU A 1 81 ? 4.426 -13.492 7.393 1.00 69.06 81 GLU A O 1
ATOM 561 N N . ILE A 1 82 ? 4.891 -11.469 6.519 1.00 85.31 82 ILE A N 1
ATOM 562 C CA . ILE A 1 82 ? 3.543 -11.227 6.017 1.00 85.31 82 ILE A CA 1
ATOM 563 C C . ILE A 1 82 ? 3.371 -12.048 4.736 1.00 85.31 82 ILE A C 1
ATOM 565 O O . ILE A 1 82 ? 3.938 -11.693 3.705 1.00 85.31 82 ILE A O 1
ATOM 569 N N . GLU A 1 83 ? 2.577 -13.118 4.796 1.00 87.94 83 GLU A N 1
ATOM 570 C CA . GLU A 1 83 ? 2.147 -13.827 3.589 1.00 87.94 83 GLU A CA 1
ATOM 571 C C . GLU A 1 83 ? 1.457 -12.835 2.645 1.00 87.94 83 GLU A C 1
ATOM 573 O O . GLU A 1 83 ? 0.558 -12.100 3.059 1.00 87.94 83 GLU A O 1
ATOM 578 N N . PHE A 1 84 ? 1.865 -12.813 1.380 1.00 91.25 84 PHE A N 1
ATOM 579 C CA . PHE A 1 84 ? 1.263 -11.944 0.378 1.00 91.25 84 PHE A CA 1
ATOM 580 C C . PHE A 1 84 ? 0.925 -12.710 -0.896 1.00 91.25 84 PHE A C 1
ATOM 582 O O . PHE A 1 84 ? 1.514 -13.740 -1.236 1.00 91.25 84 PHE A O 1
ATOM 589 N N . GLN A 1 85 ? -0.035 -12.160 -1.622 1.00 92.44 85 GLN A N 1
ATOM 590 C CA . GLN A 1 85 ? -0.457 -12.619 -2.926 1.00 92.44 85 GLN A CA 1
ATOM 591 C C . GLN A 1 85 ? -0.276 -11.488 -3.929 1.00 92.44 85 GLN A C 1
ATOM 593 O O . GLN A 1 85 ? -0.791 -10.386 -3.745 1.00 92.44 85 GLN A O 1
ATOM 598 N N . ARG A 1 86 ? 0.407 -11.765 -5.042 1.00 93.50 86 ARG A N 1
ATOM 599 C CA . ARG A 1 86 ? 0.339 -10.870 -6.199 1.00 93.50 86 ARG A CA 1
ATOM 600 C C . ARG A 1 86 ?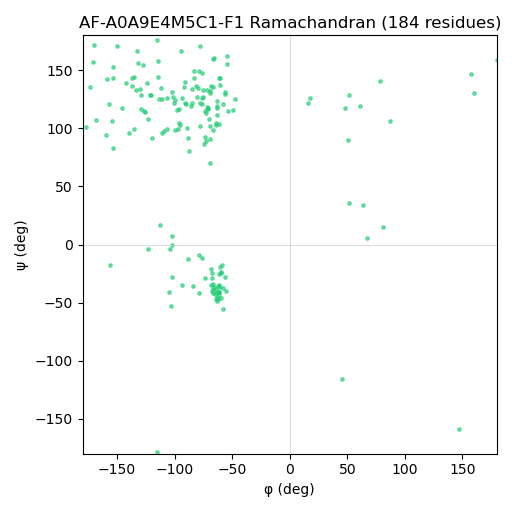 -1.044 -10.997 -6.831 1.00 93.50 86 ARG A C 1
ATOM 602 O O . ARG A 1 86 ? -1.419 -12.072 -7.286 1.00 93.50 86 ARG A O 1
ATOM 609 N N . VAL A 1 87 ? -1.804 -9.908 -6.836 1.00 93.62 87 VAL A N 1
ATOM 610 C CA . VAL A 1 87 ? -3.178 -9.891 -7.367 1.00 93.62 87 VAL A CA 1
ATOM 611 C C . VAL A 1 87 ? -3.250 -9.267 -8.749 1.00 93.62 87 VAL A C 1
ATOM 613 O O . VAL A 1 87 ? -4.098 -9.635 -9.558 1.00 93.62 87 VAL A O 1
ATOM 616 N N . ARG A 1 88 ? -2.326 -8.355 -9.066 1.00 92.81 88 ARG A N 1
ATOM 617 C CA . ARG A 1 88 ? -2.244 -7.750 -10.394 1.00 92.81 88 ARG A CA 1
ATOM 618 C C . ARG A 1 88 ? -0.832 -7.282 -10.703 1.00 92.81 88 ARG A C 1
ATOM 620 O O . ARG A 1 88 ? -0.143 -6.744 -9.840 1.00 92.81 88 ARG A O 1
ATOM 627 N N . GLN A 1 89 ? -0.435 -7.436 -11.961 1.00 94.25 89 GLN A N 1
ATOM 628 C CA . GLN A 1 89 ? 0.803 -6.884 -12.499 1.00 94.25 89 GLN A CA 1
ATOM 629 C C . GLN A 1 89 ? 0.535 -6.215 -13.843 1.00 94.25 89 GLN A C 1
ATOM 631 O O . GLN A 1 89 ? -0.125 -6.783 -14.715 1.00 94.25 89 GLN A O 1
ATOM 636 N N . VAL A 1 90 ? 1.056 -5.002 -14.009 1.00 93.44 90 VAL A N 1
ATOM 637 C CA . VAL A 1 90 ? 0.951 -4.227 -15.243 1.00 93.44 90 VAL A CA 1
ATOM 638 C C . VAL A 1 90 ? 2.3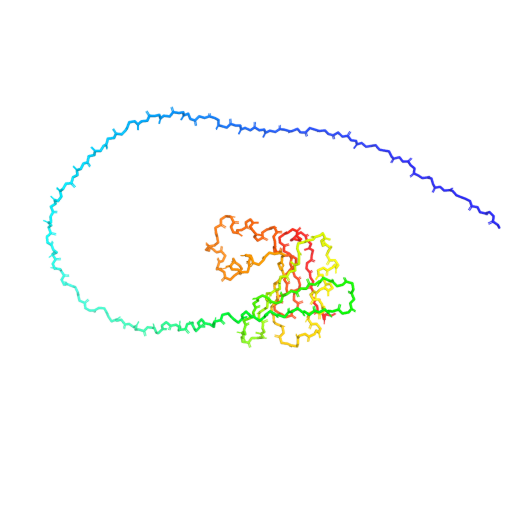56 -3.800 -15.672 1.00 93.44 90 VAL A C 1
ATOM 640 O O . VAL A 1 90 ? 2.996 -3.025 -14.960 1.00 93.44 90 VAL A O 1
ATOM 643 N N . PRO A 1 91 ? 2.860 -4.275 -16.823 1.00 93.94 91 PRO A N 1
ATOM 644 C CA . PRO A 1 91 ? 4.129 -3.797 -17.350 1.00 93.94 91 PRO A CA 1
ATOM 645 C C . PRO A 1 91 ? 3.986 -2.344 -17.816 1.00 93.94 91 PRO A C 1
ATOM 647 O O . PRO A 1 91 ? 3.061 -1.999 -18.557 1.00 93.94 91 PRO A O 1
ATOM 650 N N . THR A 1 92 ? 4.920 -1.494 -17.405 1.00 92.12 92 THR A N 1
ATOM 651 C CA . THR A 1 92 ? 5.008 -0.086 -17.807 1.00 92.12 92 THR A CA 1
ATOM 652 C C . THR A 1 92 ? 6.291 0.163 -18.602 1.00 92.12 92 THR A C 1
ATOM 654 O O . THR A 1 92 ? 7.064 -0.752 -18.889 1.00 92.12 92 THR A O 1
ATOM 657 N N . ARG A 1 93 ? 6.523 1.416 -19.004 1.00 93.62 93 ARG A N 1
ATOM 658 C CA . ARG A 1 93 ? 7.767 1.809 -19.678 1.00 93.62 93 ARG A CA 1
ATOM 659 C C . ARG A 1 93 ? 8.984 1.712 -18.750 1.00 93.62 93 ARG A C 1
ATOM 661 O O . ARG A 1 93 ? 10.072 1.418 -19.240 1.00 93.62 93 ARG A O 1
ATOM 668 N N . ASP A 1 94 ? 8.792 1.988 -17.464 1.00 92.12 94 ASP A N 1
ATOM 669 C CA . ASP A 1 94 ? 9.868 2.188 -16.487 1.00 92.12 94 ASP A CA 1
ATOM 670 C C . ASP A 1 94 ? 10.059 0.976 -15.551 1.00 92.12 94 ASP A C 1
ATOM 672 O O . ASP A 1 94 ? 11.009 0.936 -14.776 1.00 92.12 94 ASP A O 1
ATOM 676 N N . GLY A 1 95 ? 9.198 -0.040 -15.676 1.00 93.75 95 GLY A N 1
ATOM 677 C CA . GLY A 1 95 ? 9.230 -1.311 -14.945 1.00 93.75 95 GLY A CA 1
ATOM 678 C C . GLY A 1 95 ? 7.815 -1.840 -14.704 1.00 93.75 95 GLY A C 1
ATOM 679 O O . GLY A 1 95 ? 6.879 -1.465 -15.411 1.00 93.75 95 GLY A O 1
ATOM 680 N N . ASN A 1 96 ? 7.625 -2.707 -13.720 1.00 95.19 96 ASN A N 1
ATOM 681 C CA . ASN A 1 96 ? 6.325 -3.262 -13.366 1.00 95.19 96 ASN A CA 1
ATOM 682 C C . ASN A 1 96 ? 5.624 -2.426 -12.293 1.00 95.19 96 ASN A C 1
ATOM 684 O O . ASN A 1 96 ? 6.219 -2.074 -11.274 1.00 95.19 96 ASN A O 1
ATOM 688 N N . LEU A 1 97 ? 4.333 -2.183 -12.516 1.00 95.44 97 LEU A N 1
ATOM 689 C CA . LEU A 1 97 ? 3.370 -1.794 -11.495 1.00 95.44 97 LEU A CA 1
ATOM 690 C C . LEU A 1 97 ? 2.754 -3.071 -10.916 1.00 95.44 97 LEU A C 1
ATOM 692 O O . LEU A 1 97 ? 2.161 -3.862 -11.658 1.00 95.44 97 LEU A O 1
ATOM 696 N N . VAL A 1 98 ? 2.888 -3.278 -9.612 1.00 96.31 98 VAL A N 1
ATOM 697 C CA . VAL A 1 98 ? 2.446 -4.497 -8.933 1.00 96.31 98 VAL A CA 1
ATOM 698 C C . VAL A 1 98 ? 1.487 -4.169 -7.794 1.00 96.31 98 VAL A C 1
ATOM 700 O O . VAL A 1 98 ? 1.699 -3.236 -7.026 1.00 96.31 98 VAL A O 1
ATOM 703 N N . PHE A 1 99 ? 0.436 -4.972 -7.668 1.00 96.81 99 PHE A N 1
ATOM 704 C CA . PHE A 1 99 ? -0.518 -4.921 -6.569 1.00 96.81 99 PHE A CA 1
ATOM 705 C C . PHE A 1 99 ? -0.392 -6.204 -5.753 1.00 96.81 99 PHE A C 1
ATOM 707 O O . PHE A 1 99 ? -0.489 -7.304 -6.312 1.00 96.81 99 PHE A O 1
ATOM 714 N N . LEU A 1 100 ? -0.174 -6.053 -4.450 1.00 96.12 100 LEU A N 1
ATOM 715 C CA . LEU A 1 100 ? -0.127 -7.142 -3.484 1.00 96.12 100 LEU A CA 1
ATOM 716 C C . LEU A 1 100 ? -1.321 -7.061 -2.551 1.00 96.12 100 LEU A C 1
ATOM 718 O O . LEU A 1 100 ? -1.618 -5.997 -2.011 1.00 96.12 100 LEU A O 1
ATOM 722 N N . GLU A 1 101 ? -1.948 -8.205 -2.337 1.00 95.94 101 GLU A N 1
ATOM 723 C CA . GLU A 1 101 ? -2.913 -8.414 -1.273 1.00 95.94 101 GLU A CA 1
ATOM 724 C C . GLU A 1 101 ? -2.245 -9.189 -0.140 1.00 95.94 101 GLU A C 1
ATOM 726 O O . GLU A 1 101 ? -1.586 -10.204 -0.371 1.00 95.94 101 GLU A O 1
ATOM 731 N N . ILE A 1 102 ? -2.405 -8.701 1.083 1.00 95.50 102 ILE A N 1
ATOM 732 C CA . ILE A 1 102 ? -2.011 -9.393 2.307 1.00 95.50 102 ILE A CA 1
ATOM 733 C C . ILE A 1 102 ? -3.265 -9.719 3.124 1.00 95.50 102 ILE A C 1
ATOM 735 O O . ILE A 1 102 ? -4.298 -9.081 2.935 1.00 95.50 102 ILE A O 1
ATOM 739 N N . PRO A 1 103 ? -3.234 -10.706 4.030 1.00 94.25 103 PRO A N 1
ATOM 740 C CA . PRO A 1 103 ? -4.340 -10.921 4.954 1.00 94.25 103 PRO A CA 1
ATOM 741 C C . PRO A 1 103 ? -4.682 -9.645 5.741 1.00 94.25 103 PRO A C 1
ATOM 743 O O . PRO A 1 103 ? -3.834 -8.797 5.972 1.00 94.25 103 PRO A O 1
ATOM 746 N N . ALA A 1 104 ? -5.915 -9.501 6.221 1.00 92.94 104 ALA A N 1
ATOM 747 C CA . ALA A 1 104 ? -6.206 -8.449 7.195 1.00 92.94 104 ALA A CA 1
ATOM 748 C C . ALA A 1 104 ? -5.506 -8.754 8.532 1.00 92.94 104 ALA A C 1
ATOM 750 O O . ALA A 1 104 ? -5.558 -9.888 9.023 1.00 92.94 104 ALA A O 1
ATOM 751 N N . GLY A 1 105 ? -4.889 -7.745 9.150 1.00 90.69 105 GLY A N 1
ATOM 752 C CA . GLY A 1 105 ? -4.106 -7.934 10.368 1.00 90.69 105 GLY A CA 1
ATOM 753 C C . GLY A 1 105 ? -3.681 -6.641 11.060 1.00 90.69 105 GLY A C 1
ATOM 754 O O . GLY A 1 105 ? -3.845 -5.540 10.539 1.00 90.69 105 GLY A O 1
ATOM 755 N N . ASP A 1 106 ? -3.121 -6.794 12.259 1.00 91.50 106 ASP A N 1
ATOM 756 C CA . ASP A 1 106 ? -2.576 -5.690 13.052 1.00 91.50 106 ASP A CA 1
ATOM 757 C C . ASP A 1 106 ? -1.112 -5.442 12.665 1.00 91.50 106 ASP A C 1
ATOM 759 O O . ASP A 1 106 ? -0.187 -5.917 13.327 1.00 91.50 106 ASP A O 1
ATOM 763 N N . TYR A 1 107 ? -0.905 -4.722 11.564 1.00 93.31 107 TYR A N 1
ATOM 764 C CA . TYR A 1 107 ? 0.429 -4.414 11.049 1.00 93.31 107 TYR A CA 1
ATOM 765 C C . TYR A 1 107 ? 1.065 -3.211 11.745 1.00 93.31 107 TYR A C 1
ATOM 767 O O . TYR A 1 107 ? 0.402 -2.219 12.052 1.00 93.31 107 TYR A O 1
ATOM 775 N N . THR A 1 108 ? 2.377 -3.274 11.951 1.00 93.50 108 THR A N 1
ATOM 776 C CA . THR A 1 108 ? 3.191 -2.110 12.303 1.00 93.50 108 THR A CA 1
ATOM 777 C C . THR A 1 108 ? 3.823 -1.487 11.062 1.00 93.50 108 THR A C 1
ATOM 779 O O . THR A 1 108 ? 3.885 -2.084 9.985 1.00 93.50 108 THR A O 1
ATOM 782 N N . ASP A 1 109 ? 4.342 -0.274 11.226 1.00 92.56 109 ASP A N 1
ATOM 783 C CA . ASP A 1 109 ? 5.140 0.399 10.208 1.00 92.56 109 ASP A CA 1
ATOM 784 C C . ASP A 1 109 ? 6.370 -0.425 9.815 1.00 92.56 109 ASP A C 1
ATOM 786 O O . ASP A 1 109 ? 6.734 -0.465 8.643 1.00 92.56 109 ASP A O 1
ATOM 790 N N . ILE A 1 110 ? 6.998 -1.101 10.779 1.00 92.31 110 ILE A N 1
ATOM 791 C CA . ILE A 1 110 ? 8.164 -1.959 10.553 1.00 92.31 110 ILE A CA 1
ATOM 792 C C . ILE A 1 110 ? 7.779 -3.197 9.735 1.00 92.31 110 ILE A C 1
ATOM 794 O O . ILE A 1 110 ? 8.524 -3.577 8.835 1.00 92.31 110 ILE A O 1
ATOM 798 N N . ASP A 1 111 ? 6.619 -3.802 10.001 1.00 93.56 111 ASP A N 1
ATOM 799 C CA . ASP A 1 111 ? 6.179 -4.998 9.271 1.00 93.56 1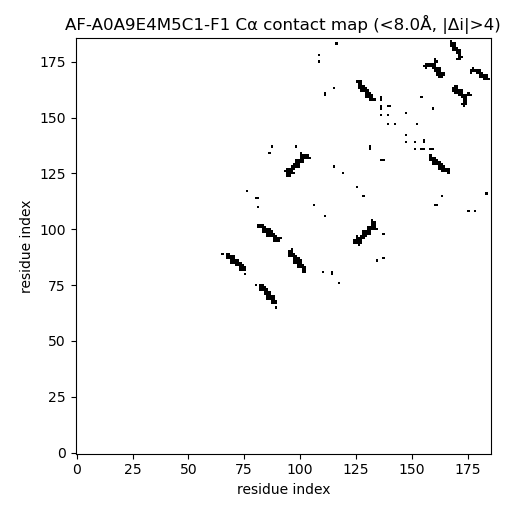11 ASP A CA 1
ATOM 800 C C . ASP A 1 111 ? 5.954 -4.682 7.785 1.00 93.56 111 ASP A C 1
ATOM 802 O O . ASP A 1 111 ? 6.477 -5.372 6.909 1.00 93.56 111 ASP A O 1
ATOM 806 N N . LEU A 1 112 ? 5.252 -3.580 7.497 1.00 94.38 112 LEU A N 1
ATOM 807 C CA . LEU A 1 112 ? 4.998 -3.125 6.126 1.00 94.38 112 LEU A CA 1
ATOM 808 C C . LEU A 1 112 ? 6.284 -2.693 5.409 1.00 94.38 112 LEU A C 1
ATOM 810 O O . LEU A 1 112 ? 6.442 -2.952 4.217 1.00 94.38 112 LEU A O 1
ATOM 814 N N . GLN A 1 113 ? 7.220 -2.065 6.123 1.00 93.19 113 GLN A N 1
ATOM 815 C CA . GLN A 1 113 ? 8.531 -1.716 5.573 1.00 93.19 113 GLN A CA 1
ATOM 816 C C . GLN A 1 113 ? 9.332 -2.948 5.183 1.00 93.19 113 GLN A C 1
ATOM 818 O O . GLN A 1 113 ? 9.858 -3.003 4.075 1.00 93.19 113 GLN A O 1
ATOM 823 N N . ASN A 1 114 ? 9.408 -3.936 6.074 1.00 92.38 114 ASN A N 1
ATOM 824 C CA . ASN A 1 114 ? 10.136 -5.171 5.809 1.00 92.38 114 ASN A CA 1
ATOM 825 C C . ASN A 1 114 ? 9.537 -5.914 4.611 1.00 92.38 114 ASN A C 1
ATOM 827 O O . ASN A 1 114 ? 10.291 -6.376 3.759 1.00 92.38 114 ASN A O 1
ATOM 831 N N . LEU A 1 115 ? 8.203 -5.954 4.498 1.00 93.38 115 LEU A N 1
ATOM 832 C CA . LEU A 1 115 ? 7.523 -6.507 3.328 1.00 93.38 115 LEU A CA 1
ATOM 833 C C . LEU A 1 115 ? 7.948 -5.783 2.043 1.00 93.38 115 LEU A C 1
ATOM 835 O O . LEU A 1 115 ? 8.454 -6.419 1.125 1.00 93.38 115 LEU A O 1
ATOM 839 N N . VAL A 1 116 ? 7.806 -4.456 1.975 1.00 94.25 116 VAL A N 1
ATOM 840 C CA . VAL A 1 116 ? 8.158 -3.701 0.759 1.00 94.25 116 VAL A CA 1
ATOM 841 C C . VAL A 1 116 ? 9.641 -3.847 0.411 1.00 94.25 116 VAL A C 1
ATOM 843 O O . VAL A 1 116 ? 9.967 -4.025 -0.759 1.00 94.25 116 VAL A O 1
ATOM 846 N N . LEU A 1 117 ? 10.537 -3.808 1.403 1.00 92.38 117 LEU A N 1
ATOM 847 C CA . LEU A 1 117 ? 11.978 -3.977 1.193 1.00 92.38 117 LEU A CA 1
ATOM 848 C C . LEU A 1 117 ? 12.313 -5.359 0.644 1.00 92.38 117 LEU A C 1
ATOM 850 O O . LEU A 1 117 ? 13.064 -5.462 -0.316 1.00 92.38 117 LEU A O 1
ATOM 854 N N . SER A 1 118 ? 11.725 -6.406 1.211 1.00 91.38 118 SER A N 1
ATOM 855 C CA . SER A 1 118 ? 11.968 -7.772 0.756 1.00 91.38 118 SER A CA 1
ATOM 856 C C . SER A 1 118 ? 11.502 -7.998 -0.687 1.00 91.38 118 SER A C 1
ATOM 858 O O . SER A 1 118 ? 12.233 -8.565 -1.493 1.00 91.38 118 SER A O 1
ATOM 860 N N . VAL A 1 119 ? 10.340 -7.447 -1.050 1.00 92.44 119 VAL A N 1
ATOM 861 C CA . VAL A 1 119 ? 9.812 -7.472 -2.418 1.00 92.44 119 VAL A CA 1
ATOM 862 C C . VAL A 1 119 ? 10.705 -6.668 -3.368 1.00 92.44 119 VAL A C 1
ATOM 864 O O . VAL A 1 119 ? 10.993 -7.117 -4.474 1.00 92.44 119 VAL A O 1
ATOM 867 N N . TYR A 1 120 ? 11.169 -5.494 -2.938 1.00 91.56 120 TYR A N 1
ATOM 868 C CA . TYR A 1 120 ? 12.081 -4.648 -3.707 1.00 91.56 120 TYR A CA 1
ATOM 869 C C . TYR A 1 120 ? 13.446 -5.311 -3.949 1.00 91.56 120 TYR A C 1
ATOM 871 O O . TYR A 1 120 ? 14.016 -5.172 -5.026 1.00 91.56 120 TYR A O 1
ATOM 879 N N . GLU A 1 121 ? 13.972 -6.039 -2.963 1.00 90.81 121 GLU A N 1
ATOM 880 C CA . GLU A 1 121 ? 15.236 -6.774 -3.077 1.00 90.81 121 GLU A CA 1
ATOM 881 C C . GLU A 1 121 ? 15.113 -8.035 -3.943 1.00 90.81 121 GLU A C 1
ATOM 883 O O . GLU A 1 121 ? 16.095 -8.452 -4.558 1.00 90.81 121 GLU A O 1
ATOM 888 N N . GLU A 1 122 ? 13.930 -8.649 -3.991 1.00 90.75 122 GLU A N 1
ATOM 889 C CA . GLU A 1 122 ? 13.679 -9.858 -4.778 1.00 90.75 122 GLU A CA 1
ATOM 890 C C . GLU A 1 122 ? 13.351 -9.553 -6.250 1.00 90.75 122 GLU A C 1
ATOM 892 O O . GLU A 1 122 ? 13.707 -10.338 -7.133 1.00 90.75 122 GLU A O 1
ATOM 897 N N . TRP A 1 123 ? 12.646 -8.452 -6.539 1.00 91.44 123 TRP A N 1
ATOM 898 C CA . TRP A 1 123 ? 12.097 -8.170 -7.873 1.00 91.44 123 TRP A CA 1
ATOM 899 C C . TRP A 1 123 ? 12.827 -7.021 -8.578 1.00 91.44 123 TRP A C 1
ATOM 901 O O . TRP A 1 123 ? 12.498 -5.847 -8.413 1.00 91.44 123 TRP A O 1
ATOM 911 N N . ASP A 1 124 ? 13.768 -7.388 -9.453 1.00 88.31 124 ASP A N 1
ATOM 912 C CA . ASP A 1 124 ? 14.665 -6.472 -10.180 1.00 88.31 124 ASP A CA 1
ATOM 913 C C . ASP A 1 124 ? 13.967 -5.448 -11.101 1.00 88.31 124 ASP A C 1
ATOM 915 O O . ASP A 1 124 ? 14.583 -4.461 -11.508 1.00 88.31 124 ASP A O 1
ATOM 919 N N . ASP A 1 125 ? 12.713 -5.686 -11.492 1.00 91.75 125 ASP A N 1
ATOM 920 C CA . ASP A 1 125 ? 11.959 -4.839 -12.421 1.00 91.75 125 ASP A CA 1
ATOM 921 C C . ASP A 1 125 ? 10.777 -4.110 -11.765 1.00 91.75 125 ASP A C 1
ATOM 923 O O . ASP A 1 125 ? 9.900 -3.599 -12.465 1.00 91.75 125 ASP A O 1
ATOM 927 N N . LEU A 1 126 ? 10.751 -4.025 -10.433 1.00 93.06 126 LEU A N 1
ATOM 928 C CA . LEU A 1 126 ? 9.718 -3.310 -9.691 1.00 93.06 126 LEU A CA 1
ATOM 929 C C . LEU A 1 126 ? 9.866 -1.788 -9.846 1.00 93.06 126 LEU A C 1
ATOM 931 O O . LEU A 1 126 ? 10.851 -1.194 -9.413 1.00 93.06 126 LEU A O 1
ATOM 935 N N . TYR A 1 127 ? 8.850 -1.145 -10.424 1.00 95.56 127 TYR A N 1
ATOM 936 C CA . TYR A 1 127 ? 8.776 0.315 -10.528 1.00 95.56 127 TYR A CA 1
ATOM 937 C C . TYR A 1 127 ? 7.770 0.913 -9.545 1.00 95.56 127 TYR A C 1
ATOM 939 O O . TYR A 1 127 ? 8.037 1.941 -8.929 1.00 95.56 127 TYR A O 1
ATOM 947 N N . GLU A 1 128 ? 6.620 0.272 -9.366 1.00 96.62 128 GLU A N 1
ATOM 948 C CA . GLU A 1 128 ? 5.594 0.734 -8.437 1.00 96.62 128 GLU A CA 1
ATOM 949 C C . GLU A 1 128 ? 4.947 -0.466 -7.746 1.00 96.62 128 GLU A C 1
ATOM 951 O O . GLU A 1 128 ? 4.699 -1.499 -8.371 1.00 96.62 128 GLU A O 1
ATOM 956 N N . LEU A 1 129 ? 4.699 -0.339 -6.445 1.00 97.38 129 LEU A N 1
ATOM 957 C CA . LEU A 1 129 ? 4.081 -1.369 -5.616 1.00 97.38 129 LEU A CA 1
ATOM 958 C C . LEU A 1 129 ? 2.934 -0.755 -4.828 1.00 97.38 129 LEU A C 1
ATOM 960 O O . LEU A 1 129 ? 3.128 0.266 -4.171 1.00 97.38 129 LEU A O 1
ATOM 964 N N . HIS A 1 130 ? 1.785 -1.417 -4.803 1.00 97.94 130 HIS A N 1
ATOM 965 C CA . HIS A 1 130 ? 0.690 -1.100 -3.890 1.00 97.94 130 HIS A CA 1
ATOM 966 C C . HIS A 1 130 ? 0.367 -2.316 -3.037 1.00 97.94 130 HIS A C 1
ATOM 968 O O . HIS A 1 130 ? 0.139 -3.397 -3.575 1.00 97.94 130 HIS A O 1
ATOM 974 N N . VAL A 1 131 ? 0.319 -2.131 -1.721 1.00 97.56 131 VAL A N 1
ATOM 975 C CA . VAL A 1 131 ? -0.038 -3.185 -0.770 1.00 97.56 131 VAL A CA 1
ATOM 976 C C . VAL A 1 131 ? -1.388 -2.861 -0.143 1.00 97.56 131 VAL A C 1
ATOM 978 O O . VAL A 1 131 ? -1.582 -1.774 0.415 1.00 97.56 131 VAL A O 1
ATOM 981 N N . VAL A 1 132 ? -2.310 -3.813 -0.240 1.00 97.88 132 VAL A N 1
ATOM 982 C CA . VAL A 1 132 ? -3.671 -3.740 0.298 1.00 97.88 132 VAL A CA 1
ATOM 983 C C . VAL A 1 132 ? -3.960 -4.968 1.154 1.00 97.88 132 VAL A C 1
ATOM 985 O O . VAL A 1 132 ? -3.360 -6.014 0.931 1.00 97.88 132 VAL A O 1
ATOM 988 N N . ASP A 1 133 ? -4.883 -4.871 2.108 1.00 96.62 133 ASP A N 1
ATOM 989 C CA . ASP A 1 133 ? -5.390 -6.040 2.853 1.00 96.62 133 ASP A CA 1
ATOM 990 C C . ASP A 1 133 ? -6.774 -6.524 2.381 1.00 96.62 133 ASP A C 1
ATOM 992 O O . ASP A 1 133 ? -7.408 -7.377 3.008 1.00 96.62 133 ASP A O 1
ATOM 996 N N . ASN A 1 134 ? -7.265 -5.941 1.287 1.00 95.31 134 ASN A N 1
ATOM 997 C CA . ASN A 1 134 ? -8.521 -6.302 0.652 1.00 95.31 134 ASN A CA 1
ATOM 998 C C . ASN A 1 134 ? -8.405 -6.126 -0.869 1.00 95.31 134 ASN A C 1
ATOM 1000 O O . ASN A 1 134 ? -8.217 -5.007 -1.356 1.00 95.31 134 ASN A O 1
ATOM 1004 N N . GLY A 1 135 ? -8.555 -7.220 -1.617 1.00 91.25 135 GLY A N 1
ATOM 1005 C CA . GLY A 1 135 ? -8.481 -7.230 -3.079 1.00 91.25 135 GLY A CA 1
ATOM 1006 C C . GLY A 1 135 ? -9.455 -6.279 -3.791 1.00 91.25 135 GLY A C 1
ATOM 1007 O O . GLY A 1 135 ? -9.104 -5.746 -4.845 1.00 91.25 135 GLY A O 1
ATOM 1008 N N . ASP A 1 136 ? -10.616 -5.956 -3.202 1.00 92.56 136 ASP A N 1
ATOM 1009 C CA . ASP A 1 136 ? -11.595 -5.013 -3.781 1.00 92.56 136 ASP A CA 1
ATOM 1010 C C . ASP A 1 136 ? -10.991 -3.609 -3.995 1.00 92.56 136 ASP A C 1
ATOM 1012 O O . ASP A 1 136 ? -11.431 -2.836 -4.850 1.00 92.56 136 ASP A O 1
ATOM 1016 N N . VAL A 1 137 ? -9.949 -3.267 -3.231 1.00 94.88 137 VAL A N 1
ATOM 1017 C CA . VAL A 1 137 ? -9.237 -1.987 -3.327 1.00 94.88 137 VAL A CA 1
ATOM 1018 C C . VAL A 1 137 ? -8.470 -1.856 -4.642 1.00 94.88 137 VAL A C 1
ATOM 1020 O O . VAL A 1 137 ? -8.298 -0.744 -5.146 1.00 94.88 137 VAL A O 1
ATOM 1023 N N . VAL A 1 138 ? -8.022 -2.966 -5.232 1.00 93.81 138 VAL A N 1
ATOM 1024 C CA . VAL A 1 138 ? -7.214 -2.961 -6.461 1.00 93.81 138 VAL A CA 1
ATOM 1025 C C . VAL A 1 138 ? -7.993 -2.340 -7.618 1.00 93.81 138 VAL A C 1
ATOM 1027 O O . VAL A 1 138 ? -7.465 -1.491 -8.339 1.00 93.81 138 VAL A O 1
ATOM 1030 N N . ASP A 1 139 ? -9.270 -2.695 -7.755 1.00 92.75 139 ASP A N 1
ATOM 1031 C CA . ASP A 1 139 ? -10.151 -2.142 -8.787 1.00 92.75 139 ASP A CA 1
ATOM 1032 C C . ASP A 1 139 ? -10.451 -0.655 -8.577 1.00 92.75 139 ASP A C 1
ATOM 1034 O O . ASP A 1 139 ? -10.742 0.068 -9.532 1.00 92.75 139 ASP A O 1
ATOM 1038 N N . VAL A 1 140 ? -10.353 -0.171 -7.340 1.00 95.62 140 VAL A N 1
ATOM 1039 C CA . VAL A 1 140 ? -10.482 1.253 -7.019 1.00 95.62 140 VAL A CA 1
ATOM 1040 C C . VAL A 1 140 ? -9.192 2.010 -7.339 1.00 95.62 140 VAL A C 1
ATOM 1042 O O . VAL A 1 140 ? -9.247 3.115 -7.889 1.00 95.62 140 VAL A O 1
ATOM 1045 N N . LEU A 1 141 ? -8.028 1.429 -7.030 1.00 94.12 141 LEU A N 1
ATOM 1046 C CA . LEU A 1 141 ? -6.720 2.046 -7.267 1.00 94.12 141 LEU A CA 1
ATOM 1047 C C . LEU A 1 141 ? -6.466 2.324 -8.750 1.00 94.12 141 LEU A C 1
ATOM 1049 O O . LEU A 1 141 ? -5.892 3.359 -9.081 1.00 94.12 141 LEU A O 1
ATOM 1053 N N . VAL A 1 142 ? -6.948 1.457 -9.642 1.00 92.00 142 VAL A N 1
ATOM 1054 C CA . VAL A 1 142 ? -6.791 1.645 -11.094 1.00 92.00 142 VAL A CA 1
ATOM 1055 C C . VAL A 1 142 ? -7.723 2.703 -11.697 1.00 92.00 142 VAL A C 1
ATOM 1057 O O . VAL A 1 142 ? -7.525 3.095 -12.847 1.00 92.00 142 VAL A O 1
ATOM 1060 N N . LYS A 1 143 ? -8.730 3.183 -10.956 1.00 93.38 143 LYS A N 1
ATOM 1061 C CA . LYS A 1 143 ? -9.587 4.301 -11.387 1.00 93.38 143 LYS A CA 1
ATOM 1062 C C . LYS A 1 143 ? -8.877 5.633 -11.183 1.00 93.38 143 LYS A C 1
ATOM 1064 O O . LYS A 1 143 ? -8.119 5.792 -10.221 1.00 93.38 143 LYS A O 1
ATOM 1069 N N . ALA A 1 144 ? -9.190 6.609 -12.036 1.00 92.56 144 ALA A N 1
ATOM 1070 C CA . ALA A 1 144 ? -8.772 7.989 -11.819 1.00 92.56 144 ALA A CA 1
ATOM 1071 C C . ALA A 1 144 ? -9.361 8.520 -10.501 1.00 92.56 144 ALA A C 1
ATOM 1073 O O . ALA A 1 144 ? -10.492 8.197 -10.140 1.00 92.56 144 ALA A O 1
ATOM 1074 N N . GLU A 1 145 ? -8.601 9.336 -9.770 1.00 90.50 145 GLU A N 1
ATOM 1075 C CA . GLU A 1 145 ? -8.999 9.801 -8.436 1.00 90.50 145 GLU A CA 1
ATOM 1076 C C . GLU A 1 145 ? -10.317 10.597 -8.455 1.00 90.50 145 GLU A C 1
ATOM 1078 O O . GLU A 1 145 ? -11.142 10.457 -7.545 1.00 90.50 145 GLU A O 1
ATOM 1083 N N . GLU A 1 146 ? -10.553 11.391 -9.506 1.00 94.06 146 GLU A N 1
ATOM 1084 C CA . GLU A 1 146 ? -11.804 12.131 -9.697 1.00 94.06 146 GLU A CA 1
ATOM 1085 C C . GLU A 1 146 ? -13.030 11.249 -9.981 1.00 94.06 146 GLU A C 1
ATOM 1087 O O . GLU A 1 146 ? -14.157 11.691 -9.755 1.00 94.06 146 GLU A O 1
ATOM 1092 N N . GLU A 1 147 ? -12.832 10.015 -10.448 1.00 95.88 147 GLU A N 1
ATOM 1093 C CA . GLU A 1 147 ? -13.911 9.075 -10.775 1.00 95.88 147 GLU A CA 1
ATOM 1094 C C . GLU A 1 147 ? -14.343 8.235 -9.566 1.00 95.88 147 GLU A C 1
ATOM 1096 O O . GLU A 1 147 ? -15.389 7.585 -9.609 1.00 95.88 147 GLU A O 1
ATOM 1101 N N . ARG A 1 148 ? -13.561 8.255 -8.478 1.00 96.31 148 ARG A N 1
ATOM 1102 C CA . ARG A 1 148 ? -13.837 7.474 -7.267 1.00 96.31 148 ARG A CA 1
ATOM 1103 C C . ARG A 1 148 ? -14.975 8.089 -6.460 1.00 96.31 148 ARG A C 1
ATOM 1105 O O . ARG A 1 148 ? -14.939 9.262 -6.070 1.00 96.31 148 ARG A O 1
ATOM 1112 N N . THR A 1 149 ? -15.958 7.258 -6.156 1.00 97.38 149 THR A N 1
ATOM 1113 C CA . THR A 1 149 ? -17.072 7.564 -5.256 1.00 97.38 149 THR A CA 1
ATOM 1114 C C . THR A 1 149 ? -16.594 7.768 -3.810 1.00 97.38 149 THR A C 1
ATOM 1116 O O . THR A 1 149 ? -15.488 7.349 -3.453 1.00 97.38 149 THR A O 1
ATOM 1119 N N . PRO A 1 150 ? -17.393 8.423 -2.947 1.00 97.69 150 PRO A N 1
ATOM 1120 C CA . PRO A 1 150 ? -17.072 8.549 -1.525 1.00 97.69 150 PRO A CA 1
ATOM 1121 C C . PRO A 1 150 ? -16.844 7.201 -0.828 1.00 97.69 150 PRO A C 1
ATOM 1123 O O . PRO A 1 150 ? -15.914 7.075 -0.039 1.00 97.69 150 PRO A O 1
ATOM 1126 N N . GLU A 1 151 ? -17.645 6.188 -1.155 1.00 96.88 151 GLU A N 1
ATOM 1127 C CA . GLU A 1 151 ? -17.551 4.846 -0.576 1.00 96.88 151 GLU A CA 1
ATOM 1128 C C . GLU A 1 151 ? -16.243 4.145 -0.973 1.00 96.88 151 GLU A C 1
ATOM 1130 O O . GLU A 1 151 ? -15.608 3.481 -0.158 1.00 96.88 151 GLU A O 1
ATOM 1135 N N . GLU A 1 152 ? -15.799 4.332 -2.215 1.00 97.00 152 GLU A N 1
ATOM 1136 C CA . GLU A 1 152 ? -14.519 3.810 -2.705 1.00 97.00 152 GLU A CA 1
ATOM 1137 C C . GLU A 1 152 ? -13.318 4.507 -2.059 1.00 97.00 152 GLU A C 1
ATOM 1139 O O . GLU A 1 152 ? -12.299 3.871 -1.792 1.00 97.00 152 GLU A O 1
ATOM 1144 N N . LYS A 1 153 ? -13.431 5.807 -1.771 1.00 96.62 153 LYS A N 1
ATOM 1145 C CA . LYS A 1 153 ? -12.402 6.539 -1.019 1.00 96.62 153 LYS A CA 1
ATOM 1146 C C . LYS A 1 153 ? -12.309 6.039 0.418 1.00 96.62 153 LYS A C 1
ATOM 1148 O O . LYS A 1 153 ? -11.209 5.805 0.898 1.00 96.62 153 LYS A O 1
ATOM 1153 N N . GLU A 1 154 ? -13.443 5.778 1.064 1.00 96.88 154 GLU A N 1
ATOM 1154 C CA . GLU A 1 154 ? -13.457 5.159 2.393 1.00 96.88 154 GLU A CA 1
ATOM 1155 C C . GLU A 1 154 ? -12.849 3.746 2.373 1.00 96.88 154 GLU A C 1
ATOM 1157 O O . GLU A 1 154 ? -12.174 3.344 3.321 1.00 96.88 154 GLU A O 1
ATOM 1162 N N . LEU A 1 155 ? -13.054 2.989 1.289 1.00 96.81 155 LEU A N 1
ATOM 1163 C CA . LEU A 1 155 ? -12.419 1.685 1.114 1.00 96.81 155 LEU A CA 1
ATOM 1164 C C . LEU A 1 155 ? -10.888 1.815 1.062 1.00 96.81 155 LEU A C 1
ATOM 1166 O O . LEU A 1 155 ? -10.200 1.097 1.786 1.00 96.81 155 LEU A O 1
ATOM 1170 N N . LEU A 1 156 ? -10.365 2.763 0.277 1.00 97.00 156 LEU A N 1
ATOM 1171 C CA . LEU A 1 156 ? -8.930 3.070 0.229 1.00 97.00 156 LEU A CA 1
ATOM 1172 C C . LEU A 1 156 ? -8.394 3.495 1.600 1.00 97.00 156 LEU A C 1
ATOM 1174 O O . LEU A 1 156 ? -7.373 2.976 2.042 1.00 97.00 156 LEU A O 1
ATOM 1178 N N . ASP A 1 157 ? -9.099 4.383 2.300 1.00 97.25 157 ASP A N 1
ATOM 1179 C CA . ASP A 1 157 ? -8.670 4.899 3.604 1.00 97.25 157 ASP A CA 1
ATOM 1180 C C . ASP A 1 157 ? -8.535 3.803 4.671 1.00 97.25 157 ASP A C 1
ATOM 1182 O O . ASP A 1 157 ? -7.771 3.962 5.623 1.00 97.25 157 ASP A O 1
ATOM 1186 N N . ARG A 1 158 ? -9.266 2.690 4.528 1.00 96.94 158 ARG A N 1
ATOM 1187 C CA . ARG A 1 158 ? -9.208 1.558 5.462 1.00 96.94 158 ARG A CA 1
ATOM 1188 C C . ARG A 1 158 ? -8.228 0.466 5.065 1.00 96.94 158 ARG A C 1
ATOM 1190 O O . ARG A 1 158 ? -7.666 -0.153 5.959 1.00 96.94 158 ARG A O 1
ATOM 1197 N N . HIS A 1 159 ? -8.068 0.220 3.769 1.00 97.81 159 HIS A N 1
ATOM 1198 C CA . HIS A 1 159 ? -7.473 -1.024 3.274 1.00 97.81 159 HIS A CA 1
ATOM 1199 C C . HIS A 1 159 ? -6.240 -0.826 2.386 1.00 97.81 159 HIS A C 1
ATOM 1201 O O . HIS A 1 159 ? -5.612 -1.793 1.962 1.00 97.81 159 HIS A O 1
ATOM 1207 N N . TYR A 1 160 ? -5.868 0.421 2.089 1.00 97.94 160 TYR A N 1
ATOM 1208 C CA . TYR A 1 160 ? -4.636 0.734 1.375 1.00 97.94 160 TYR A CA 1
ATOM 1209 C C . TYR A 1 160 ? -3.532 1.087 2.370 1.00 97.94 160 TYR A C 1
ATOM 1211 O O . TYR A 1 160 ? -3.648 2.064 3.106 1.00 97.94 160 TYR A O 1
ATOM 1219 N N . LEU A 1 161 ? -2.470 0.280 2.416 1.00 97.75 161 LEU A N 1
ATOM 1220 C CA . LEU A 1 161 ? -1.551 0.269 3.558 1.00 97.75 161 LEU A CA 1
ATOM 1221 C C . LEU A 1 161 ? -0.242 1.003 3.276 1.00 97.75 161 LEU A C 1
ATOM 1223 O O . LEU A 1 161 ? 0.176 1.884 4.029 1.00 97.75 161 LEU A O 1
ATOM 1227 N N . VAL A 1 162 ? 0.423 0.639 2.181 1.00 98.00 162 VAL A N 1
ATOM 1228 C CA . VAL A 1 162 ? 1.728 1.186 1.804 1.00 98.00 162 VAL A CA 1
ATOM 1229 C C . VAL A 1 162 ? 1.916 1.108 0.294 1.00 98.00 162 VAL A C 1
ATOM 1231 O O . VAL A 1 162 ? 1.347 0.249 -0.382 1.00 98.00 162 VAL A O 1
ATOM 1234 N N . SER A 1 163 ? 2.721 2.022 -0.238 1.00 97.62 163 SER A N 1
ATOM 1235 C CA . SER A 1 163 ? 3.117 2.038 -1.638 1.00 97.62 163 SER A CA 1
ATOM 1236 C C . SER A 1 163 ? 4.592 2.337 -1.824 1.00 97.62 163 SER A C 1
ATOM 1238 O O . SER A 1 163 ? 5.126 3.209 -1.138 1.00 97.62 163 SER A O 1
ATOM 1240 N N . LEU A 1 164 ? 5.209 1.686 -2.804 1.00 97.38 164 LEU A N 1
ATOM 1241 C CA . LEU A 1 164 ? 6.490 2.086 -3.374 1.00 97.38 164 LEU A CA 1
ATOM 1242 C C . LEU A 1 164 ? 6.218 2.841 -4.671 1.00 97.38 164 LEU A C 1
ATOM 1244 O O . LEU A 1 164 ? 5.569 2.295 -5.553 1.00 97.38 164 LEU A O 1
ATOM 1248 N N . LEU A 1 165 ? 6.720 4.065 -4.789 1.00 95.94 165 LEU A N 1
ATOM 1249 C CA . LEU A 1 165 ? 6.558 4.917 -5.963 1.00 95.94 165 LEU A CA 1
ATOM 1250 C C . LEU A 1 165 ? 7.915 5.153 -6.625 1.00 95.94 165 LEU A C 1
ATOM 1252 O O . LEU A 1 165 ? 8.931 5.302 -5.939 1.00 95.94 165 LEU A O 1
ATOM 1256 N N . GLU A 1 166 ? 7.920 5.222 -7.955 1.00 93.25 166 GLU A N 1
ATOM 1257 C CA . GLU A 1 166 ? 9.100 5.579 -8.758 1.00 93.25 166 GLU A CA 1
ATOM 1258 C C . GLU A 1 166 ? 10.353 4.749 -8.402 1.00 93.25 166 GLU A C 1
ATOM 1260 O O . GLU A 1 166 ? 11.479 5.250 -8.359 1.00 93.25 166 GLU A O 1
ATOM 1265 N N . GLY A 1 167 ? 10.146 3.474 -8.073 1.00 93.19 167 GLY A N 1
ATOM 1266 C CA . GLY A 1 167 ? 11.174 2.488 -7.751 1.00 93.19 167 GLY A CA 1
ATOM 1267 C C . GLY A 1 167 ? 11.948 2.739 -6.457 1.00 93.19 167 GLY A C 1
ATOM 1268 O O . GLY A 1 167 ? 12.912 2.034 -6.201 1.00 93.19 167 GLY A O 1
ATOM 1269 N N . SER A 1 168 ? 11.605 3.743 -5.644 1.00 93.94 168 SER A N 1
ATOM 1270 C CA . SER A 1 168 ? 12.429 4.061 -4.463 1.00 93.94 168 SER A CA 1
ATOM 1271 C C . SER A 1 168 ? 11.715 4.790 -3.331 1.00 93.94 168 SER A C 1
ATOM 1273 O O . SER A 1 168 ? 12.221 4.800 -2.212 1.00 93.94 168 SER A O 1
ATOM 1275 N N . VAL A 1 169 ? 10.556 5.399 -3.573 1.00 96.44 169 VAL A N 1
ATOM 1276 C CA . VAL A 1 169 ? 9.867 6.221 -2.573 1.00 96.44 169 VAL A CA 1
ATOM 1277 C C . VAL A 1 169 ? 8.804 5.392 -1.866 1.00 96.44 169 VAL A C 1
ATOM 1279 O O . VAL A 1 169 ? 7.733 5.148 -2.417 1.00 96.44 169 VAL A O 1
ATOM 1282 N N . LEU A 1 170 ? 9.069 4.988 -0.625 1.00 96.62 170 LEU A N 1
ATOM 1283 C CA . LEU A 1 170 ? 8.070 4.343 0.218 1.00 96.62 170 LEU A CA 1
ATOM 1284 C C . LEU A 1 170 ? 7.162 5.404 0.842 1.00 96.62 170 LEU A C 1
ATOM 1286 O O . LEU A 1 170 ? 7.625 6.343 1.492 1.00 96.62 170 LEU A O 1
ATOM 1290 N N . ARG A 1 171 ? 5.852 5.235 0.674 1.00 97.81 171 ARG A N 1
ATOM 1291 C CA . ARG A 1 171 ? 4.812 6.073 1.275 1.00 97.81 171 ARG A CA 1
ATOM 1292 C C . ARG A 1 171 ? 3.775 5.202 1.973 1.00 97.81 171 ARG A C 1
ATOM 1294 O O . ARG A 1 171 ? 3.212 4.298 1.364 1.00 97.81 171 ARG A O 1
ATOM 1301 N N . PHE A 1 172 ? 3.486 5.524 3.227 1.00 97.94 172 PHE A N 1
ATOM 1302 C CA . PHE A 1 172 ? 2.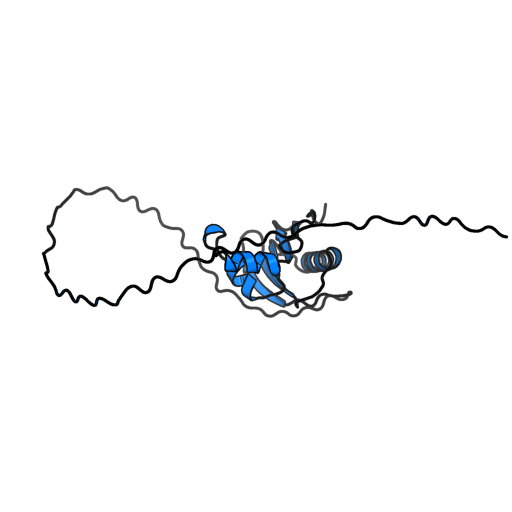374 4.934 3.961 1.00 97.94 172 PHE A CA 1
ATOM 1303 C C . PHE A 1 172 ? 1.034 5.534 3.529 1.00 97.94 172 PHE A C 1
ATOM 1305 O O . PHE A 1 172 ? 0.958 6.706 3.156 1.00 97.94 172 PHE A O 1
ATOM 1312 N N . GLN A 1 173 ? -0.013 4.717 3.567 1.00 97.88 173 GLN A N 1
ATOM 1313 C CA . GLN A 1 173 ? -1.332 5.010 3.009 1.00 97.88 173 GLN A CA 1
ATOM 1314 C C . GLN A 1 173 ? -2.430 4.679 4.025 1.00 97.88 173 GLN A C 1
ATOM 1316 O O . GLN A 1 173 ? -2.158 4.047 5.049 1.00 97.88 173 GLN A O 1
ATOM 1321 N N . GLY A 1 174 ? -3.652 5.155 3.765 1.00 95.75 174 GLY A N 1
ATOM 1322 C CA . GLY A 1 174 ? -4.848 4.835 4.549 1.00 95.75 174 GLY A CA 1
ATOM 1323 C C . GLY A 1 174 ? -4.622 4.924 6.069 1.00 95.75 174 GLY A C 1
ATOM 1324 O O . GLY A 1 174 ? -4.283 6.009 6.559 1.00 95.75 174 GLY A O 1
ATOM 1325 N N . PRO A 1 175 ? -4.723 3.813 6.830 1.00 96.31 175 PRO A N 1
ATOM 1326 C CA . PRO A 1 175 ? -4.537 3.821 8.286 1.00 96.31 175 PRO A CA 1
ATOM 1327 C C . PRO A 1 175 ? -3.151 4.304 8.742 1.00 96.31 175 PRO A C 1
ATOM 1329 O O . PRO A 1 175 ? -2.993 4.790 9.864 1.00 96.31 175 PRO A O 1
ATOM 1332 N N . PHE A 1 176 ? -2.149 4.198 7.869 1.00 96.94 176 PHE A N 1
ATOM 1333 C CA . PHE A 1 176 ? -0.752 4.531 8.127 1.00 96.94 176 PHE A CA 1
ATOM 1334 C C . PHE A 1 176 ? -0.334 5.880 7.521 1.00 96.94 176 PHE A C 1
ATOM 1336 O O . PHE A 1 176 ? 0.800 6.305 7.720 1.00 96.94 176 PHE A O 1
ATOM 1343 N N . ALA A 1 177 ? -1.227 6.603 6.835 1.00 96.25 177 ALA A N 1
ATOM 1344 C CA . ALA A 1 177 ? -0.898 7.823 6.080 1.00 96.25 177 ALA A CA 1
ATOM 1345 C C . ALA A 1 177 ? -0.279 8.969 6.910 1.00 96.25 177 ALA A C 1
ATOM 1347 O O . ALA A 1 177 ? 0.314 9.891 6.353 1.00 96.25 177 ALA A O 1
ATOM 1348 N N . ASN A 1 178 ? -0.410 8.927 8.240 1.00 95.75 178 ASN A N 1
ATOM 1349 C CA . ASN A 1 178 ? 0.204 9.902 9.149 1.00 95.75 178 ASN A CA 1
ATOM 1350 C C . ASN A 1 178 ? 1.700 9.648 9.406 1.00 95.75 178 ASN A C 1
ATOM 1352 O O . ASN A 1 178 ? 2.348 10.466 10.061 1.00 95.75 178 ASN A O 1
ATOM 1356 N N . LEU A 1 179 ? 2.236 8.513 8.955 1.00 94.12 179 LEU A N 1
ATOM 1357 C CA . LEU A 1 179 ? 3.643 8.162 9.099 1.00 94.12 179 LEU A CA 1
ATOM 1358 C C . LEU A 1 179 ? 4.486 8.800 7.993 1.00 94.12 179 LEU A C 1
ATOM 1360 O O . LEU A 1 179 ? 4.035 8.995 6.863 1.00 94.12 179 LEU A O 1
ATOM 1364 N N . GLU A 1 180 ? 5.739 9.109 8.318 1.00 91.38 180 GLU A N 1
ATOM 1365 C CA . GLU A 1 180 ? 6.684 9.624 7.332 1.00 91.38 180 GLU A CA 1
ATOM 1366 C C . GLU A 1 180 ? 7.112 8.508 6.370 1.00 91.38 180 GLU A C 1
ATOM 1368 O O . GLU A 1 180 ? 7.453 7.401 6.783 1.00 91.38 180 GLU A O 1
ATOM 1373 N N . GLY A 1 181 ? 7.088 8.811 5.072 1.00 89.38 181 GLY A N 1
ATOM 1374 C CA . GLY A 1 181 ? 7.709 7.971 4.051 1.00 89.38 181 GLY A CA 1
ATOM 1375 C C . GLY A 1 181 ? 9.227 8.155 4.008 1.00 89.38 181 GLY A C 1
ATOM 1376 O O . GLY A 1 181 ? 9.771 9.084 4.608 1.00 89.38 181 GLY A O 1
ATOM 1377 N N . PHE A 1 182 ? 9.920 7.307 3.254 1.00 92.25 182 PHE A N 1
ATOM 1378 C CA . PHE A 1 182 ? 11.371 7.399 3.079 1.00 92.25 182 PHE A CA 1
ATOM 1379 C C . PHE A 1 182 ? 11.815 6.877 1.712 1.00 92.25 182 PHE A C 1
ATOM 1381 O O . PHE A 1 182 ? 11.028 6.322 0.949 1.00 92.25 182 PHE A O 1
ATOM 1388 N N . ILE A 1 183 ? 13.092 7.094 1.401 1.00 93.25 183 ILE A N 1
ATOM 1389 C CA . ILE A 1 183 ? 13.718 6.668 0.149 1.00 93.25 183 ILE A CA 1
ATOM 1390 C C . ILE A 1 183 ? 14.537 5.406 0.421 1.00 93.25 183 ILE A C 1
ATOM 1392 O O . ILE A 1 183 ? 15.382 5.394 1.316 1.00 93.25 183 ILE A O 1
ATOM 1396 N N . ILE A 1 184 ? 14.294 4.355 -0.352 1.00 88.62 184 ILE A N 1
ATOM 1397 C CA . ILE A 1 184 ? 15.044 3.100 -0.306 1.00 88.62 184 ILE A CA 1
ATOM 1398 C C . ILE A 1 184 ? 16.341 3.260 -1.113 1.00 88.62 184 ILE A C 1
ATOM 1400 O O . ILE A 1 184 ? 16.338 3.818 -2.209 1.00 88.62 184 ILE A O 1
ATOM 1404 N N . GLY A 1 185 ? 17.459 2.761 -0.575 1.00 78.38 185 GLY A N 1
ATOM 1405 C CA . GLY A 1 185 ? 18.750 2.720 -1.278 1.00 78.38 185 GLY A CA 1
ATOM 1406 C C . GLY A 1 185 ? 19.567 4.021 -1.276 1.00 78.38 185 GLY A C 1
ATOM 1407 O O . GLY A 1 185 ? 20.505 4.132 -2.066 1.00 78.38 185 GLY A O 1
ATOM 1408 N N . SER A 1 186 ? 19.232 4.993 -0.417 1.00 60.00 186 SER A N 1
ATOM 1409 C CA . SER A 1 186 ? 19.977 6.258 -0.256 1.00 60.00 186 SER A CA 1
ATOM 1410 C C . SER A 1 186 ? 21.258 6.134 0.566 1.00 60.00 186 SER A C 1
ATOM 1412 O O . SER A 1 186 ? 21.186 5.473 1.629 1.00 60.00 186 SER A O 1
#

Secondary structure (DSSP, 8-state):
-------------------------------------------PPPP---PPP-----PPP----PPPB---EEE--SSS---EEEEEEEE-SSSEEEEEE--S----HHHHHHHHHHHHHH-TTEEEEEEESSTHHHHHHTS-GGG--HHHHHHHHHHEEEEEETTTEEEE-GGGTTSPPEETT-